Protein AF-A0A9J6QVX0-F1 (afdb_monomer_lite)

Sequence (289 aa):
MIINVKFDAITGERLLLSNNNEAGVNRCVVTFENVAGSSAEITFAGHSSGSLQVVGGAVSWEITNYIFGITGTVNLTLNHGPTYEMKIPISLDISDNVMLLDKGNLTFECAVENGRIGQILNFVMPDKDSREKWENLSGGGGGLKLSSLLLNIAHPVGSIIQTTKTQAQFNPNTMLGGTWRLLRGVFLYGAEADSAITNNVLDGGEKAHALGVTEMPAHEGHLYSNRGGGGDAVSKYIPPASMASYGSTPRGWLDLASEYYPAGYTRGSSLPHNNMPPYKVVNIWERVS

Foldseek 3Di:
DEWEWEAEQPPRDTFWTADDDDPPDQWYKYKYAQADDQWKWKDKQNDIPPTFGQDPRMGMDICRVVLAPDFAWMWIDIRPDDTQIEGEHDHDDNPFQWGWDPPVHTYIDGPDPDCDVVVVVCNVAIDPVSVVVLCVLCDDPDHPRPLNVVCCVVANAFRKDWFQDDCVRDDCCPVSNADKDWDPPDDDDDDDPPDDDDPDDDPDDDQWDQDDPVNDPDDDDAPPDDPDDDDDDPPDWDFPVNCVVPDDDDDQWDDPPGTIDGHGDDDDPSDIDGPDDDDDDIIMMGGRD

Organism: NCBI:txid2839743

InterPro domains:
  IPR053827 Baseplate structural protein Gp10, C-terminal domain [PF21939] (150-288)

pLDDT: mean 77.57, std 16.95, range [35.34, 96.56]

Secondary structure (DSSP, 8-state):
-EEEEEEETTT--EEEEEEE--TT--EEEEEEES--SSEE-EEETTEE--SEEPBTTBEEEE-GGGSSS--EEEEEEETT-S-EEEEE-SPPPTTS-EEEEESSSEEEEE--SS--HHHHHHHH--SHHHHHHHHHHHSSSS---HHHHHHHHHS-TT-EEEESS-TTT--HHHHT-S-EEEE-S----PPPTTPPP-SSPPS---SEE---GGGSPP-------------------B-HHHHHTT-SS--SEEE-SS-EEE-----S--PPEE-PPS----EEEEE--

Radius of gyration: 42.62 Å; chains: 1; bounding box: 90×42×115 Å

Structure (mmCIF, N/CA/C/O backbone):
data_AF-A0A9J6QVX0-F1
#
_entry.id   AF-A0A9J6QVX0-F1
#
loop_
_atom_site.group_PDB
_atom_site.id
_atom_site.type_symbol
_atom_site.label_atom_id
_atom_site.label_alt_id
_atom_site.label_comp_id
_atom_site.label_asym_id
_atom_site.label_entity_id
_atom_site.label_seq_id
_atom_site.pdbx_PDB_ins_code
_atom_site.Cartn_x
_atom_site.Cartn_y
_atom_site.Cartn_z
_atom_site.occupancy
_atom_site.B_iso_or_equiv
_atom_site.auth_seq_id
_atom_site.auth_comp_id
_atom_site.auth_asym_id
_atom_site.auth_atom_id
_atom_site.pdbx_PDB_model_num
ATOM 1 N N . MET A 1 1 ? -15.507 16.842 27.626 1.00 73.50 1 MET A N 1
ATOM 2 C CA . MET A 1 1 ? -15.968 15.440 27.623 1.00 73.50 1 MET A CA 1
ATOM 3 C C . MET A 1 1 ? -17.130 15.199 28.588 1.00 73.50 1 MET A C 1
ATOM 5 O O . MET A 1 1 ? -17.058 15.569 29.753 1.00 73.50 1 MET A O 1
ATOM 9 N N . ILE A 1 2 ? -18.200 14.566 28.103 1.00 82.06 2 ILE A N 1
ATOM 10 C CA . ILE A 1 2 ? -19.371 14.129 28.867 1.00 82.06 2 ILE A CA 1
ATOM 11 C C . ILE A 1 2 ? -19.255 12.628 29.137 1.00 82.06 2 ILE A C 1
ATOM 13 O O . ILE A 1 2 ? -19.311 11.821 28.214 1.00 82.06 2 ILE A O 1
ATOM 17 N N . ILE A 1 3 ? -19.126 12.249 30.398 1.00 87.88 3 ILE A N 1
ATOM 18 C CA . ILE A 1 3 ? -19.128 10.870 30.872 1.00 87.88 3 ILE A CA 1
ATOM 19 C C . ILE A 1 3 ? -20.513 10.579 31.447 1.00 87.88 3 ILE A C 1
ATOM 21 O O . ILE A 1 3 ? -20.964 11.283 32.347 1.00 87.88 3 ILE A O 1
ATOM 25 N N . ASN A 1 4 ? -21.172 9.530 30.964 1.00 89.19 4 ASN A N 1
ATOM 26 C CA . ASN A 1 4 ? -22.392 8.998 31.560 1.00 89.19 4 ASN A CA 1
ATOM 27 C C . ASN A 1 4 ? -22.161 7.539 31.934 1.00 89.19 4 ASN A C 1
ATOM 29 O O . ASN A 1 4 ? -21.853 6.713 31.070 1.00 89.19 4 ASN A O 1
ATOM 33 N N . VAL A 1 5 ? -22.346 7.213 33.207 1.00 90.56 5 VAL A N 1
ATOM 34 C CA . VAL A 1 5 ? -22.322 5.832 33.687 1.00 90.56 5 VAL A CA 1
ATOM 35 C C . VAL A 1 5 ? -23.656 5.502 34.338 1.00 90.56 5 VAL A C 1
ATOM 37 O O . VAL A 1 5 ? -24.160 6.272 35.156 1.00 90.56 5 VAL A O 1
ATOM 40 N N . LYS A 1 6 ? -24.244 4.369 33.946 1.00 91.50 6 LYS A N 1
ATOM 41 C CA . LYS A 1 6 ? -25.518 3.897 34.483 1.00 91.50 6 LYS A CA 1
ATOM 42 C C . LYS A 1 6 ? -25.376 2.537 35.139 1.00 91.50 6 LYS A C 1
ATOM 44 O O . LYS A 1 6 ? -24.742 1.645 34.571 1.00 91.50 6 LYS A O 1
ATOM 49 N N . PHE A 1 7 ? -26.039 2.376 36.272 1.00 89.75 7 PHE A N 1
ATOM 50 C CA . PHE A 1 7 ? -26.128 1.126 37.012 1.00 89.75 7 PHE A CA 1
ATOM 51 C C . PHE A 1 7 ? -27.584 0.750 37.239 1.00 89.75 7 PHE A C 1
ATOM 53 O O . PHE A 1 7 ? -28.442 1.616 37.406 1.00 89.75 7 PHE A O 1
ATOM 60 N N . ASP A 1 8 ? -27.851 -0.543 37.271 1.00 88.69 8 ASP A N 1
ATOM 61 C CA . ASP A 1 8 ? -29.109 -1.083 37.750 1.00 88.69 8 ASP A CA 1
ATOM 62 C C . ASP A 1 8 ? -29.070 -1.157 39.282 1.00 88.69 8 ASP A C 1
ATOM 64 O O . ASP A 1 8 ? -28.179 -1.777 39.863 1.00 88.69 8 ASP A O 1
ATOM 68 N N . ALA A 1 9 ? -30.019 -0.509 39.955 1.00 87.62 9 ALA A N 1
ATOM 69 C CA . ALA A 1 9 ? -30.046 -0.438 41.413 1.00 87.62 9 ALA A CA 1
ATOM 70 C C . ALA A 1 9 ? -30.378 -1.774 42.101 1.00 87.62 9 ALA A C 1
ATOM 72 O O . ALA A 1 9 ? -30.116 -1.912 43.296 1.00 87.62 9 ALA A O 1
ATOM 73 N N . ILE A 1 10 ? -30.965 -2.736 41.382 1.00 84.25 10 ILE A N 1
ATOM 74 C CA . ILE A 1 10 ? -31.407 -4.027 41.922 1.00 84.25 10 ILE A CA 1
ATOM 75 C C . ILE A 1 10 ? -30.292 -5.064 41.785 1.00 84.25 10 ILE A C 1
ATOM 77 O O . ILE A 1 10 ? -29.950 -5.748 42.747 1.00 84.25 10 ILE A O 1
ATOM 81 N N . THR A 1 11 ? -29.737 -5.194 40.582 1.00 82.56 11 THR A N 1
ATOM 82 C CA . THR A 1 11 ? -28.723 -6.205 40.244 1.00 82.56 11 THR A CA 1
ATOM 83 C C . THR A 1 11 ? -27.300 -5.722 40.505 1.00 82.56 11 THR A C 1
ATOM 85 O O . THR A 1 11 ? -26.396 -6.535 40.683 1.00 82.56 11 THR A O 1
ATOM 88 N N . GLY A 1 12 ? -27.088 -4.405 40.522 1.00 79.75 12 GLY A N 1
ATOM 89 C CA . GLY A 1 12 ? -25.764 -3.794 40.546 1.00 79.75 12 GLY A CA 1
ATOM 90 C C . GLY A 1 12 ? -24.983 -3.953 39.244 1.00 79.75 12 GLY A C 1
ATOM 91 O O . GLY A 1 12 ? -23.791 -3.651 39.184 1.00 79.75 12 GLY A O 1
ATOM 92 N N . GLU A 1 13 ? -25.625 -4.410 38.172 1.00 82.69 13 GLU A N 1
ATOM 93 C CA . GLU A 1 13 ? -24.974 -4.469 36.875 1.00 82.69 13 GLU A CA 1
ATOM 94 C C . GLU A 1 13 ? -24.845 -3.072 36.266 1.00 82.69 13 GLU A C 1
ATOM 96 O O . GLU A 1 13 ? -25.723 -2.212 36.370 1.00 82.69 13 GLU A O 1
ATOM 101 N N . ARG A 1 14 ? -23.721 -2.832 35.591 1.00 86.44 14 ARG A N 1
ATOM 102 C CA . ARG A 1 14 ? -23.532 -1.607 34.818 1.00 86.44 14 ARG A CA 1
ATOM 103 C C . ARG A 1 14 ? -24.304 -1.711 33.503 1.00 86.44 14 ARG A C 1
ATOM 105 O O . ARG A 1 14 ? -23.897 -2.453 32.611 1.00 86.44 14 ARG A O 1
ATOM 112 N N . LEU A 1 15 ? -25.331 -0.882 33.359 1.00 80.00 15 LEU A N 1
ATOM 113 C CA . LEU A 1 15 ? -26.190 -0.803 32.176 1.00 80.00 15 LEU A CA 1
ATOM 114 C C . LEU A 1 15 ? -25.544 -0.031 31.020 1.00 80.00 15 LEU A C 1
ATOM 116 O O . LEU A 1 15 ? -25.732 -0.378 29.858 1.00 80.00 15 LEU A O 1
ATOM 120 N N . LEU A 1 16 ? -24.787 1.027 31.325 1.00 80.69 16 LEU A N 1
ATOM 121 C CA . LEU A 1 16 ? -24.201 1.905 30.310 1.00 80.69 16 LEU A CA 1
ATOM 122 C C . LEU A 1 16 ? -22.879 2.497 30.788 1.00 80.69 16 LEU A C 1
ATOM 124 O O . LEU A 1 16 ? -22.753 2.929 31.934 1.00 80.69 16 LEU A O 1
ATOM 128 N N . LEU A 1 17 ? -21.925 2.602 29.868 1.00 84.75 17 LEU A N 1
ATOM 129 C CA . LEU A 1 17 ? -20.783 3.499 29.991 1.00 84.75 17 LEU A CA 1
ATOM 130 C C . LEU A 1 17 ? -20.592 4.232 28.669 1.00 84.75 17 LEU A C 1
ATOM 132 O O . LEU A 1 17 ? -20.228 3.625 27.665 1.00 84.75 17 LEU A O 1
ATOM 136 N N . SER A 1 18 ? -20.814 5.540 28.684 1.00 80.62 18 SER A N 1
ATOM 137 C CA . SER A 1 18 ? -20.621 6.417 27.536 1.00 80.62 18 SER A CA 1
ATOM 138 C C . SER A 1 18 ? -19.624 7.506 27.899 1.00 80.62 18 SER A C 1
ATOM 140 O O . SER A 1 18 ? -19.752 8.167 28.927 1.00 80.62 18 SER A O 1
ATOM 142 N N . ASN A 1 19 ? -18.630 7.688 27.036 1.00 80.75 19 ASN A N 1
ATOM 143 C CA . ASN A 1 19 ? -17.765 8.855 27.031 1.00 80.75 19 ASN A CA 1
ATOM 144 C C . ASN A 1 19 ? -18.052 9.576 25.717 1.00 80.75 19 ASN A C 1
ATOM 146 O O . ASN A 1 19 ? -17.857 8.977 24.669 1.00 80.75 19 ASN A O 1
ATOM 150 N N . ASN A 1 20 ? -18.522 10.818 25.769 1.00 75.00 20 ASN A N 1
ATOM 151 C CA . ASN A 1 20 ? -18.827 11.650 24.611 1.00 75.00 20 ASN A CA 1
ATOM 152 C C . ASN A 1 20 ? -17.927 12.886 24.614 1.00 75.00 20 ASN A C 1
ATOM 154 O O . ASN A 1 20 ? -17.737 13.552 25.628 1.00 75.00 20 ASN A O 1
ATOM 158 N N . ASN A 1 21 ? -17.364 13.220 23.465 1.00 68.38 21 ASN A N 1
ATOM 159 C CA . ASN A 1 21 ? -16.467 14.347 23.304 1.00 68.38 21 ASN A CA 1
ATOM 160 C C . ASN A 1 21 ? -17.265 15.518 22.743 1.00 68.38 21 ASN A C 1
ATOM 162 O O . ASN A 1 21 ? -17.509 15.595 21.543 1.00 68.38 21 ASN A O 1
ATOM 166 N N . GLU A 1 22 ? -17.689 16.401 23.637 1.00 66.94 22 GLU A N 1
ATOM 167 C CA . GLU A 1 22 ? -18.313 17.669 23.291 1.00 66.94 22 GLU A CA 1
ATOM 168 C C . GLU A 1 22 ? -17.352 18.803 23.653 1.00 66.94 22 GLU A C 1
ATOM 170 O O . GLU A 1 22 ? -16.780 18.827 24.751 1.00 66.94 22 GLU A O 1
ATOM 175 N N . ALA A 1 23 ? -17.137 19.713 22.702 1.00 57.06 23 ALA A N 1
ATOM 176 C CA . ALA A 1 23 ? -16.196 20.811 22.854 1.00 57.06 23 ALA A CA 1
ATOM 177 C C . ALA A 1 23 ? -16.636 21.740 23.997 1.00 57.06 23 ALA A C 1
ATOM 179 O O . ALA A 1 23 ? -17.754 22.244 24.003 1.00 57.06 23 ALA A O 1
ATOM 180 N N . GLY A 1 24 ? -15.743 21.974 24.963 1.00 62.50 24 GLY A N 1
ATOM 181 C CA . GLY A 1 24 ? -15.971 22.918 26.062 1.00 62.50 24 GLY A CA 1
ATOM 182 C C . GLY A 1 24 ? -16.872 22.425 27.201 1.00 62.50 24 GLY A C 1
ATOM 183 O O . GLY A 1 24 ? -17.102 23.184 28.137 1.00 62.50 24 GLY A O 1
ATOM 184 N N . VAL A 1 25 ? -17.356 21.177 27.171 1.00 71.06 25 VAL A N 1
ATOM 185 C CA . VAL A 1 25 ? -18.230 20.629 28.225 1.00 71.06 25 VAL A CA 1
ATOM 186 C C . VAL A 1 25 ? -17.537 19.481 28.944 1.00 71.06 25 VAL A C 1
ATOM 188 O O . VAL A 1 25 ? -17.450 18.392 28.387 1.00 71.06 25 VAL A O 1
ATOM 191 N N . ASN A 1 26 ? -17.084 19.685 30.183 1.00 76.12 26 ASN A N 1
ATOM 192 C CA . ASN A 1 26 ? -16.642 18.606 31.072 1.00 76.12 26 ASN A CA 1
ATOM 193 C C . ASN A 1 26 ? -17.761 18.281 32.057 1.00 76.12 26 ASN A C 1
ATOM 195 O O . ASN A 1 26 ? -18.123 19.121 32.873 1.00 76.12 26 ASN A O 1
ATOM 199 N N . ARG A 1 27 ? -18.335 17.082 31.943 1.00 86.94 27 ARG A N 1
ATOM 200 C CA . ARG A 1 27 ? -19.438 16.636 32.795 1.00 86.94 27 ARG A CA 1
ATOM 201 C C . ARG A 1 27 ? -19.322 15.143 33.058 1.00 86.94 27 ARG A C 1
ATOM 203 O O . ARG A 1 27 ? -19.186 14.382 32.112 1.00 86.94 27 ARG A O 1
ATOM 210 N N . CYS A 1 28 ? -19.427 14.708 34.305 1.00 90.94 28 CYS A N 1
ATOM 211 C CA . CYS A 1 28 ? -19.532 13.297 34.660 1.00 90.94 28 CYS A CA 1
ATOM 212 C C . CYS A 1 28 ? -20.829 13.067 35.430 1.00 90.94 28 CYS A C 1
ATOM 214 O O . CYS A 1 28 ? -21.013 13.636 36.502 1.00 90.94 28 CYS A O 1
ATOM 216 N N . VAL A 1 29 ? -21.731 12.256 34.881 1.00 93.88 29 VAL A N 1
ATOM 217 C CA . VAL A 1 29 ? -23.015 11.919 35.498 1.00 93.88 29 VAL A CA 1
ATOM 218 C C . VAL A 1 29 ? -23.055 10.433 35.813 1.00 93.88 29 VAL A C 1
ATOM 220 O O . VAL A 1 29 ? -22.800 9.588 34.951 1.00 93.88 29 VAL A O 1
ATOM 223 N N . VAL A 1 30 ? -23.416 10.133 37.0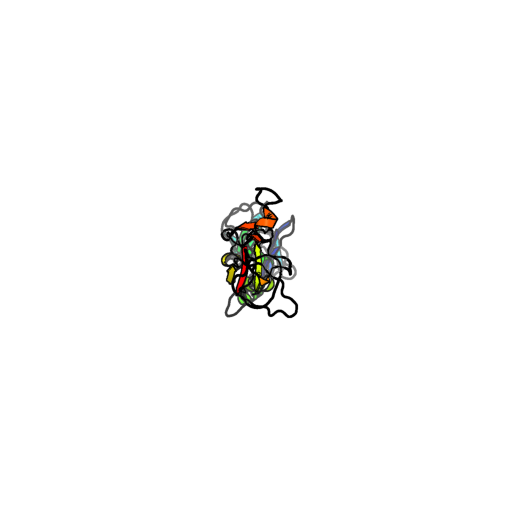54 1.00 94.12 30 VAL A N 1
ATOM 224 C CA . VAL A 1 30 ? -23.768 8.789 37.500 1.00 94.12 30 VAL A CA 1
ATOM 225 C C . VAL A 1 30 ? -25.282 8.701 37.582 1.00 94.12 30 VAL A C 1
ATOM 227 O O . VAL A 1 30 ? -25.913 9.560 38.195 1.00 94.12 30 VAL A O 1
ATOM 230 N N . THR A 1 31 ? -25.855 7.646 37.016 1.00 94.31 31 THR A N 1
ATOM 231 C CA . THR A 1 31 ? -27.287 7.357 37.101 1.00 94.31 31 THR A CA 1
ATOM 232 C C . THR A 1 31 ? -27.509 5.957 37.650 1.00 94.31 31 THR A C 1
ATOM 234 O O . THR A 1 31 ? -26.859 5.003 37.228 1.00 94.31 31 THR A O 1
ATOM 237 N N . PHE A 1 32 ? -28.475 5.822 38.548 1.00 93.25 32 PHE A N 1
ATOM 238 C CA . PHE A 1 32 ? -29.038 4.535 38.928 1.00 93.25 32 PHE A CA 1
ATOM 239 C C . PHE A 1 32 ? -30.440 4.417 38.337 1.00 93.25 32 PHE A C 1
ATOM 241 O O . PHE A 1 32 ? -31.244 5.332 38.503 1.00 93.25 32 PHE A O 1
ATOM 248 N N . GLU A 1 33 ? -30.718 3.321 37.637 1.00 92.75 33 GLU A N 1
ATOM 249 C CA . GLU A 1 33 ? -32.048 2.954 37.137 1.00 92.75 33 GLU A CA 1
ATOM 250 C C . GLU A 1 33 ? -32.661 1.859 38.022 1.00 92.75 33 GLU A C 1
ATOM 252 O O . GLU A 1 33 ? -31.965 1.236 38.823 1.00 92.75 33 GLU A O 1
ATOM 257 N N . ASN A 1 34 ? -33.969 1.628 37.894 1.00 90.50 34 ASN A N 1
ATOM 258 C CA . ASN A 1 34 ? -34.729 0.673 38.711 1.00 90.50 34 ASN A CA 1
ATOM 259 C C . ASN A 1 34 ? -34.663 0.957 40.227 1.00 90.50 34 ASN A C 1
ATOM 261 O O . ASN A 1 34 ? -34.696 0.047 41.055 1.00 90.50 34 ASN A O 1
ATOM 265 N N . VAL A 1 35 ? -34.590 2.237 40.603 1.00 90.56 35 VAL A N 1
ATOM 266 C CA . VAL A 1 35 ? -34.545 2.684 42.000 1.00 90.56 35 VAL A CA 1
ATOM 267 C C . VAL A 1 35 ? -35.938 2.633 42.622 1.00 90.56 35 VAL A C 1
ATOM 269 O O . VAL A 1 35 ? -36.888 3.225 42.108 1.00 90.56 35 VAL A O 1
ATOM 272 N N . ALA A 1 36 ? -36.054 1.955 43.764 1.00 86.31 36 ALA A N 1
ATOM 273 C CA . ALA A 1 36 ? -37.281 1.928 44.548 1.00 86.31 36 ALA A CA 1
ATOM 274 C C . ALA A 1 36 ? -37.442 3.211 45.386 1.00 86.31 36 ALA A C 1
ATOM 276 O O . ALA A 1 36 ? -36.497 3.667 46.028 1.00 86.31 36 ALA A O 1
ATOM 277 N N . GLY A 1 37 ? -38.664 3.747 45.435 1.00 87.81 37 GLY A N 1
ATOM 278 C CA . GLY A 1 37 ? -39.020 4.914 46.251 1.00 87.81 37 GLY A CA 1
ATOM 279 C C . GLY A 1 37 ? -39.098 6.230 45.472 1.00 87.81 37 GLY A C 1
ATOM 280 O O . GLY A 1 37 ? -38.875 6.278 44.266 1.00 87.81 37 GLY A O 1
ATOM 281 N N . SER A 1 38 ? -39.467 7.307 46.172 1.00 91.19 38 SER A N 1
ATOM 282 C CA . SER A 1 38 ? -39.617 8.657 45.600 1.00 91.19 38 SER A CA 1
ATOM 283 C C . SER A 1 38 ? -38.342 9.500 45.678 1.00 91.19 38 SER A C 1
ATOM 285 O O . SER A 1 38 ? -38.233 10.523 45.005 1.00 91.19 38 SER A O 1
ATOM 287 N N . SER A 1 39 ? -37.377 9.094 46.503 1.00 92.69 39 SER A N 1
ATOM 288 C CA . SER A 1 39 ? -36.100 9.782 46.670 1.00 92.69 39 SER A CA 1
ATOM 289 C C . SER A 1 39 ? -34.975 8.804 46.975 1.00 92.69 39 SER A C 1
ATOM 291 O O . SER A 1 39 ? -35.213 7.776 47.608 1.00 92.69 39 SER A O 1
ATOM 293 N N . ALA A 1 40 ? -33.758 9.153 46.575 1.00 93.81 40 ALA A N 1
ATOM 294 C CA . ALA A 1 40 ? -32.556 8.386 46.859 1.00 93.81 40 ALA A CA 1
ATOM 295 C C . ALA A 1 40 ? -31.341 9.302 47.037 1.00 93.81 40 ALA A C 1
ATOM 297 O O . ALA A 1 40 ? -31.333 10.444 46.582 1.00 93.81 40 ALA A O 1
ATOM 298 N N . GLU A 1 41 ? -30.311 8.786 47.690 1.00 94.88 41 GLU A N 1
ATOM 299 C CA . GLU A 1 41 ? -29.045 9.470 47.925 1.00 94.88 41 GLU A CA 1
ATOM 300 C C . GLU A 1 41 ? -27.916 8.709 47.232 1.00 94.88 41 GLU A C 1
ATOM 302 O O . GLU A 1 41 ? -27.783 7.493 47.385 1.00 94.88 41 GLU A O 1
ATOM 307 N N . ILE A 1 42 ? -27.092 9.425 46.471 1.00 95.00 42 ILE A N 1
ATOM 308 C CA . ILE A 1 42 ? -25.873 8.892 45.872 1.00 95.00 42 ILE A CA 1
ATOM 309 C C . ILE A 1 42 ? -24.690 9.426 46.676 1.00 95.00 42 ILE A C 1
ATOM 311 O O . ILE A 1 42 ? -24.565 10.630 46.890 1.00 95.00 42 ILE A O 1
ATOM 315 N N . THR A 1 43 ? -23.800 8.535 47.105 1.00 94.56 43 THR A N 1
ATOM 316 C CA . THR A 1 43 ? -22.521 8.921 47.716 1.00 94.56 43 THR A CA 1
ATOM 317 C C . THR A 1 43 ? -21.373 8.547 46.793 1.00 94.56 43 THR A C 1
ATOM 319 O O . THR A 1 43 ? -21.305 7.405 46.346 1.00 94.56 43 THR A O 1
ATOM 322 N N . PHE A 1 44 ? -20.455 9.47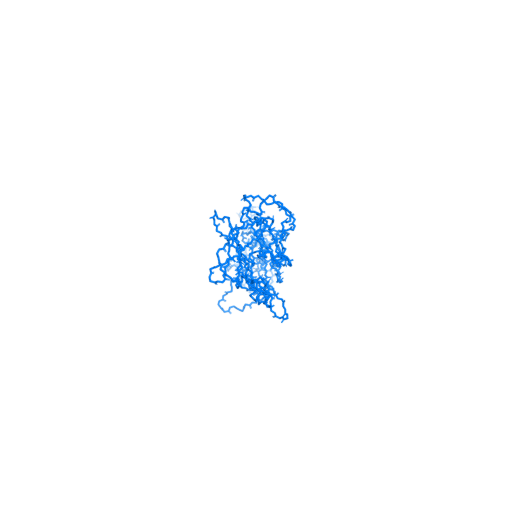8 46.537 1.00 94.19 44 PHE A N 1
ATOM 323 C CA . PHE A 1 44 ? -19.264 9.285 45.710 1.00 94.19 44 PHE A CA 1
ATOM 324 C C . PHE A 1 44 ? -18.037 9.875 46.404 1.00 94.19 44 PHE A C 1
ATOM 326 O O . PHE A 1 44 ? -18.059 11.033 46.813 1.00 94.19 44 PHE A O 1
ATOM 333 N N . ALA A 1 45 ? -16.968 9.086 46.545 1.00 91.25 45 ALA A N 1
ATOM 334 C CA . ALA A 1 45 ? -15.705 9.521 47.156 1.00 91.25 45 ALA A CA 1
ATOM 335 C C . ALA A 1 45 ? -15.875 10.189 48.545 1.00 91.25 45 ALA A C 1
ATOM 337 O O . ALA A 1 45 ? -15.138 11.099 48.907 1.00 91.25 45 ALA A O 1
ATOM 338 N N . GLY A 1 46 ? -16.868 9.745 49.327 1.00 88.50 46 GLY A N 1
ATOM 339 C CA . GLY A 1 46 ? -17.196 10.310 50.645 1.00 88.50 46 GLY A CA 1
ATOM 340 C C . GLY A 1 46 ? -18.102 11.549 50.621 1.00 88.50 46 GLY A C 1
ATOM 341 O O . GLY A 1 46 ? -18.507 12.017 51.682 1.00 88.50 46 GLY A O 1
ATOM 342 N N . HIS A 1 47 ? -18.466 12.057 49.442 1.00 93.69 47 HIS A N 1
ATOM 343 C CA . HIS A 1 47 ? -19.423 13.148 49.268 1.00 93.69 47 HIS A CA 1
ATOM 344 C C . HIS A 1 47 ? -20.830 12.613 49.022 1.00 93.69 47 HIS A C 1
ATOM 346 O O . HIS A 1 47 ? -21.001 11.661 48.267 1.00 93.69 47 HIS A O 1
ATOM 352 N N . SER A 1 48 ? -21.832 13.259 49.614 1.00 93.81 48 SER A N 1
ATOM 353 C CA . SER A 1 48 ? -23.248 12.926 49.445 1.00 93.81 48 SER A CA 1
ATOM 354 C C . SER A 1 48 ? -23.939 13.911 48.500 1.00 93.81 48 SER A C 1
ATOM 356 O O . SER A 1 48 ? -23.719 15.121 48.585 1.00 93.81 48 SER A O 1
ATOM 358 N N . SER A 1 49 ? -24.817 13.395 47.639 1.00 93.75 49 SER A N 1
ATOM 359 C CA . SER A 1 49 ? -25.727 14.197 46.818 1.00 93.75 49 SER A CA 1
ATOM 360 C C . SER A 1 49 ? -26.852 14.865 47.616 1.00 93.75 49 SER A C 1
ATOM 362 O O . SER A 1 49 ? -27.588 15.686 47.068 1.00 93.75 49 SER A O 1
ATOM 364 N N . GLY A 1 50 ? -27.048 14.464 48.875 1.00 92.69 50 GLY A N 1
ATOM 365 C CA . GLY A 1 50 ? -28.298 14.663 49.598 1.00 92.69 50 GLY A CA 1
ATOM 366 C C . GLY A 1 50 ? -29.460 13.884 48.968 1.00 92.69 50 GLY A C 1
ATOM 367 O O . GLY A 1 50 ? -29.267 13.028 48.100 1.00 92.69 50 GLY A O 1
ATOM 368 N N . SER A 1 51 ? -30.682 14.199 49.401 1.00 93.19 51 SER A N 1
ATOM 369 C CA . SER A 1 51 ? -31.902 13.562 48.893 1.00 93.19 51 SER A CA 1
ATOM 370 C C . SER A 1 51 ? -32.244 14.064 47.487 1.00 93.19 51 SER A C 1
ATOM 372 O O . SER A 1 51 ? -32.683 15.201 47.304 1.00 93.19 51 SER A O 1
ATOM 374 N N . LEU A 1 52 ? -32.049 13.202 46.491 1.00 94.69 52 LEU A N 1
ATOM 375 C CA . LEU A 1 52 ? -32.424 13.431 45.100 1.00 94.69 52 LEU A CA 1
ATOM 376 C C . LEU A 1 52 ? -33.782 12.791 44.811 1.00 94.69 52 LEU A C 1
ATOM 378 O O . LEU A 1 52 ? -34.099 11.722 45.325 1.00 94.69 52 LEU A O 1
ATOM 382 N N . GLN A 1 53 ? -34.589 13.427 43.964 1.00 94.38 53 GLN A N 1
ATOM 383 C CA . GLN A 1 53 ? -35.873 12.867 43.534 1.00 94.38 53 GLN A CA 1
ATOM 384 C C . GLN A 1 53 ? -35.668 11.746 42.510 1.00 94.38 53 GLN A C 1
ATOM 386 O O . GLN A 1 53 ? -34.879 11.891 41.575 1.00 94.38 53 GLN A O 1
ATOM 391 N N . VAL A 1 54 ? -36.415 10.652 42.665 1.00 94.06 54 VAL A N 1
ATOM 392 C CA . VAL A 1 54 ? -36.439 9.549 41.697 1.00 94.06 54 VAL A CA 1
ATOM 393 C C . VAL A 1 54 ? -37.479 9.868 40.625 1.00 94.06 54 VAL A C 1
ATOM 395 O O . VAL A 1 54 ? -38.668 9.998 40.916 1.00 94.06 54 VAL A O 1
ATOM 398 N N . VAL A 1 55 ? -37.041 9.989 39.372 1.00 92.56 55 VAL A N 1
ATOM 399 C CA . VAL A 1 55 ? -37.893 10.331 38.224 1.00 92.56 55 VAL A CA 1
ATOM 400 C C . VAL A 1 55 ? -37.891 9.166 37.245 1.00 92.56 55 VAL A C 1
ATOM 402 O O . VAL A 1 55 ? -36.843 8.772 36.742 1.00 92.56 55 VAL A O 1
ATOM 405 N N . GLY A 1 56 ? -39.067 8.590 36.980 1.00 89.38 56 GLY A N 1
ATOM 406 C CA . GLY A 1 56 ? -39.193 7.457 36.054 1.00 89.38 56 GLY A CA 1
ATOM 407 C C . GLY A 1 56 ? -38.409 6.212 36.488 1.00 89.38 56 GLY A C 1
ATOM 408 O O . GLY A 1 56 ? -37.947 5.463 35.637 1.00 89.38 56 GLY A O 1
ATOM 409 N N . GLY A 1 57 ? -38.219 6.017 37.799 1.00 90.81 57 GLY A N 1
ATOM 410 C CA . GLY A 1 57 ? -37.413 4.920 38.348 1.00 90.81 57 GLY A CA 1
ATOM 411 C C . GLY A 1 57 ? -35.900 5.143 38.267 1.00 90.81 57 GLY A C 1
ATOM 412 O O . GLY A 1 57 ? -35.147 4.219 38.564 1.00 90.81 57 GLY A O 1
ATOM 413 N N . ALA A 1 58 ? -35.444 6.340 37.885 1.00 93.12 58 ALA A N 1
ATOM 414 C CA . ALA A 1 58 ? -34.030 6.681 37.813 1.00 93.12 58 ALA A CA 1
ATOM 415 C C . ALA A 1 58 ? -33.668 7.884 38.694 1.00 93.12 58 ALA A C 1
ATOM 417 O O . ALA A 1 58 ? -34.473 8.791 38.913 1.00 93.12 58 ALA A O 1
ATOM 418 N N . VAL A 1 59 ? -32.427 7.909 39.172 1.00 95.50 59 VAL A N 1
ATOM 419 C CA . VAL A 1 59 ? -31.833 9.032 39.907 1.00 95.50 59 VAL A CA 1
ATOM 420 C C . VAL A 1 59 ? -30.434 9.295 39.365 1.00 95.50 59 VAL A C 1
ATOM 422 O O . VAL A 1 59 ? -29.679 8.357 39.121 1.00 95.50 59 VAL A O 1
ATOM 425 N N . SER A 1 60 ? -30.095 10.565 39.148 1.00 95.19 60 SER A N 1
ATOM 426 C CA . SER A 1 60 ? -28.824 10.969 38.543 1.00 95.19 60 SER A CA 1
ATOM 427 C C . SER A 1 60 ? -28.136 12.039 39.372 1.00 95.19 60 SER A C 1
ATOM 429 O O . SER A 1 60 ? -28.795 12.953 39.865 1.00 95.19 60 SER A O 1
ATOM 431 N N . TRP A 1 61 ? -26.811 11.970 39.454 1.00 96.31 61 TRP A N 1
ATOM 432 C CA . TRP A 1 61 ? -25.991 12.989 40.096 1.00 96.31 61 TRP A CA 1
ATOM 433 C C . TRP A 1 61 ? -24.772 13.335 39.246 1.00 96.31 61 TRP A C 1
ATOM 435 O O . TRP A 1 61 ? -24.083 12.453 38.728 1.00 96.31 61 TRP A O 1
ATOM 445 N N . GLU A 1 62 ? -24.520 14.634 39.090 1.00 94.81 62 GLU A N 1
ATOM 446 C CA . GLU A 1 62 ? -23.319 15.135 38.434 1.00 94.81 62 GLU A CA 1
ATOM 447 C C . GLU A 1 62 ? -22.155 15.143 39.430 1.00 94.81 62 GLU A C 1
ATOM 449 O O . GLU A 1 62 ? -22.137 15.930 40.376 1.00 94.81 62 GLU A O 1
ATOM 454 N N . ILE A 1 63 ? -21.172 14.275 39.190 1.00 93.00 63 ILE A N 1
ATOM 455 C CA . ILE A 1 63 ? -20.010 14.085 40.059 1.00 93.00 63 ILE A CA 1
ATOM 456 C C . ILE A 1 63 ? -18.740 14.787 39.555 1.00 93.00 63 ILE A C 1
ATOM 458 O O . ILE A 1 63 ? -17.662 14.580 40.106 1.00 93.00 63 ILE A O 1
ATOM 462 N N . THR A 1 64 ? -18.847 15.615 38.510 1.00 90.56 64 THR A N 1
ATOM 463 C CA . THR A 1 64 ? -17.714 16.230 37.795 1.00 90.56 64 THR A CA 1
ATOM 464 C C . THR A 1 64 ? -16.677 16.863 38.720 1.00 90.56 64 THR A C 1
ATOM 466 O O . THR A 1 64 ? -15.488 16.663 38.535 1.00 90.56 64 THR A O 1
ATOM 469 N N . ASN A 1 65 ? -17.095 17.607 39.742 1.00 89.44 65 ASN A N 1
ATOM 470 C CA . ASN A 1 65 ? -16.150 18.323 40.605 1.00 89.44 65 ASN A CA 1
ATOM 471 C C . ASN A 1 65 ? -15.517 17.444 41.692 1.00 89.44 65 ASN A C 1
ATOM 473 O O . ASN A 1 65 ? -14.610 17.899 42.381 1.00 89.44 65 ASN A O 1
ATOM 477 N N . TYR A 1 66 ? -15.976 16.202 41.849 1.00 91.38 66 TYR A N 1
ATOM 478 C CA . TYR A 1 66 ? -15.513 15.288 42.894 1.00 91.38 66 TYR A CA 1
ATOM 479 C C . TYR A 1 66 ? -14.506 14.254 42.382 1.00 91.38 66 TYR A C 1
ATOM 481 O O . TYR A 1 66 ? -14.030 13.446 43.169 1.00 91.38 66 TYR A O 1
ATOM 489 N N . ILE A 1 67 ? -14.186 14.248 41.082 1.00 89.81 67 ILE A N 1
ATOM 490 C CA . ILE A 1 67 ? -13.186 13.336 40.493 1.00 89.81 67 ILE A CA 1
ATOM 491 C C . ILE A 1 67 ? -11.781 13.953 40.408 1.00 89.81 67 ILE A C 1
ATOM 493 O O . ILE A 1 67 ? -10.820 13.241 40.127 1.00 89.81 67 ILE A O 1
ATOM 497 N N . PHE A 1 68 ? -11.655 15.263 40.635 1.00 89.69 68 PHE A N 1
ATOM 498 C CA . PHE A 1 68 ? -10.397 16.005 40.517 1.00 89.69 68 PHE A CA 1
ATOM 499 C C . PHE A 1 68 ? -9.700 16.164 41.872 1.00 89.69 68 PHE A C 1
ATOM 501 O O . PHE A 1 68 ? -10.354 16.255 42.910 1.00 89.69 68 PHE A O 1
ATOM 508 N N . GLY A 1 69 ? -8.365 16.213 41.865 1.00 86.31 69 GLY A N 1
ATOM 509 C CA . GLY A 1 69 ? -7.556 16.413 43.077 1.00 86.31 69 GLY A CA 1
ATOM 510 C C . GLY A 1 69 ? -7.554 15.243 44.072 1.00 86.31 69 GLY A C 1
ATOM 511 O O . GLY A 1 69 ? -7.064 15.391 45.191 1.00 86.31 69 GLY A O 1
ATOM 512 N N . ILE A 1 70 ? -8.085 14.082 43.679 1.00 88.56 70 ILE A N 1
ATOM 513 C CA . ILE A 1 70 ? -8.093 12.850 44.476 1.00 88.56 70 ILE A CA 1
ATOM 514 C C . ILE A 1 70 ? -7.400 11.710 43.722 1.00 88.56 70 ILE A C 1
ATOM 516 O O . ILE A 1 70 ? -7.299 11.735 42.498 1.00 88.56 70 ILE A O 1
ATOM 520 N N . THR A 1 71 ? -6.904 10.707 44.451 1.00 91.62 71 THR A N 1
ATOM 521 C CA . THR A 1 71 ? -6.255 9.511 43.882 1.00 91.62 71 THR A CA 1
ATOM 522 C C . THR A 1 71 ? -6.603 8.261 44.684 1.00 91.62 71 THR A C 1
ATOM 524 O O . THR A 1 71 ? -6.951 8.343 45.860 1.00 91.62 71 THR A O 1
ATOM 527 N N . GLY A 1 72 ? -6.490 7.095 44.051 1.00 90.56 72 GLY A N 1
ATOM 528 C CA . GLY A 1 72 ? -6.749 5.792 44.659 1.00 90.56 72 GLY A CA 1
ATOM 529 C C . GLY A 1 72 ? -8.107 5.201 44.283 1.00 90.56 72 GLY A C 1
ATOM 530 O O . GLY A 1 72 ? -8.689 5.535 43.251 1.00 90.56 72 GLY A O 1
ATOM 531 N N . THR A 1 73 ? -8.583 4.264 45.101 1.00 92.19 73 THR A N 1
ATOM 532 C CA . THR A 1 73 ? -9.907 3.650 44.941 1.00 92.19 73 THR A CA 1
ATOM 533 C C . THR A 1 73 ? -10.952 4.512 45.641 1.00 92.19 73 THR A C 1
ATOM 535 O O . THR A 1 73 ? -10.804 4.835 46.819 1.00 92.19 73 THR A O 1
ATOM 538 N N . VAL A 1 74 ? -12.012 4.866 44.921 1.00 93.00 74 VAL A N 1
ATOM 539 C CA . VAL A 1 74 ? -13.157 5.626 45.417 1.00 93.00 74 VAL A CA 1
ATOM 540 C C . VAL A 1 74 ? -14.416 4.779 45.350 1.00 93.00 74 VAL A C 1
ATOM 542 O O . VAL A 1 74 ? -14.596 3.960 44.450 1.00 93.00 74 VAL A O 1
ATOM 545 N N . ASN A 1 75 ? -15.303 5.013 46.306 1.00 91.88 75 ASN A N 1
ATOM 546 C CA . ASN A 1 75 ? -16.533 4.256 46.455 1.00 91.88 75 ASN A CA 1
ATOM 547 C C . ASN A 1 75 ? -17.714 5.077 45.951 1.00 91.88 75 ASN A C 1
ATOM 549 O O . ASN A 1 75 ? -17.879 6.235 46.345 1.00 91.88 75 ASN A O 1
ATOM 553 N N . LEU A 1 76 ? -18.537 4.454 45.115 1.00 92.75 76 LEU A N 1
ATOM 554 C CA . LEU A 1 76 ? -19.864 4.924 44.746 1.00 92.75 76 LEU A CA 1
ATOM 555 C C . LEU A 1 76 ? -20.906 4.037 45.437 1.00 92.75 76 LEU A C 1
ATOM 557 O O . LEU A 1 76 ? -20.788 2.816 45.397 1.00 92.75 76 LEU A O 1
ATOM 561 N N . THR A 1 77 ? -21.933 4.624 46.047 1.00 91.94 77 THR A N 1
ATOM 562 C CA . THR A 1 77 ? -23.054 3.879 46.650 1.00 91.94 77 THR A CA 1
ATOM 563 C C . THR A 1 77 ? -24.381 4.587 46.385 1.00 91.94 77 THR A C 1
ATOM 565 O O . THR A 1 77 ? -24.424 5.812 46.253 1.00 91.94 77 THR A O 1
ATOM 568 N N . LEU A 1 78 ? -25.462 3.808 46.333 1.00 92.31 78 LEU A N 1
ATOM 569 C CA . LEU A 1 78 ? -26.845 4.287 46.330 1.00 92.31 78 LEU A CA 1
ATOM 570 C C . LEU A 1 78 ? -27.488 3.918 47.671 1.00 92.31 78 LEU A C 1
ATOM 572 O O . LEU A 1 78 ? -27.472 2.745 48.033 1.00 92.31 78 LEU A O 1
ATOM 576 N N . ASN A 1 79 ? -28.055 4.885 48.397 1.00 89.94 79 ASN A N 1
ATOM 577 C CA . ASN A 1 79 ? -28.720 4.695 49.696 1.00 89.94 79 ASN A CA 1
ATOM 578 C C . ASN A 1 79 ? -27.880 3.894 50.714 1.00 89.94 79 ASN A C 1
ATOM 580 O O . ASN A 1 79 ? -28.418 3.066 51.448 1.00 89.94 79 ASN A O 1
ATOM 584 N N . HIS A 1 80 ? -26.556 4.092 50.728 1.00 80.88 80 HIS A N 1
ATOM 585 C CA . HIS A 1 80 ? -25.606 3.301 51.531 1.00 80.88 80 HIS A CA 1
ATOM 586 C C . HIS A 1 80 ? -25.654 1.778 51.271 1.00 80.88 80 HIS A C 1
ATOM 588 O O . HIS A 1 80 ? -25.304 0.981 52.141 1.00 80.88 80 HIS A O 1
ATOM 594 N N . GLY A 1 81 ? -26.107 1.374 50.082 1.00 78.31 81 GLY A N 1
ATOM 595 C CA . GLY A 1 81 ? -26.158 -0.009 49.616 1.00 78.31 81 GLY A CA 1
ATOM 596 C C . GLY A 1 81 ? -24.805 -0.532 49.107 1.00 78.31 81 GLY A C 1
ATOM 597 O O . GLY A 1 81 ? -23.757 -0.069 49.561 1.00 78.31 81 GLY A O 1
ATOM 598 N N . PRO A 1 82 ? -24.792 -1.509 48.178 1.00 79.69 82 PRO A N 1
ATOM 599 C CA . PRO A 1 82 ? -23.553 -2.100 47.682 1.00 79.69 82 PRO A CA 1
ATOM 600 C C . PRO A 1 82 ? -22.628 -1.050 47.056 1.00 79.69 82 PRO A C 1
ATOM 602 O O . PRO A 1 82 ? -23.068 -0.114 46.383 1.00 79.69 82 PRO A O 1
ATOM 605 N N . THR A 1 83 ? -21.333 -1.232 47.304 1.00 84.31 83 THR A N 1
ATOM 606 C CA . THR A 1 83 ? -20.281 -0.321 46.862 1.00 84.31 83 THR A CA 1
ATOM 607 C C . THR A 1 83 ? -19.788 -0.685 45.474 1.00 84.31 83 THR A C 1
ATOM 609 O O . THR A 1 83 ? -19.361 -1.812 45.234 1.00 84.31 83 THR A O 1
ATOM 612 N N . TYR A 1 84 ? -19.769 0.304 44.589 1.00 86.19 84 TYR A N 1
ATOM 613 C CA . TYR A 1 84 ? -19.114 0.230 43.292 1.00 86.19 84 TYR A CA 1
ATOM 614 C C . TYR A 1 84 ? -17.753 0.903 43.407 1.00 86.19 84 TYR A C 1
ATOM 616 O O . TYR A 1 84 ? -17.660 2.115 43.622 1.00 86.19 84 TYR A O 1
ATOM 624 N N . GLU A 1 85 ? -16.696 0.109 43.283 1.00 88.75 85 GLU A N 1
ATOM 625 C CA . GLU A 1 85 ? -15.334 0.622 43.310 1.00 88.75 85 GLU A CA 1
ATOM 626 C C . GLU A 1 85 ? -14.983 1.260 41.964 1.00 88.75 85 GLU A C 1
ATOM 628 O O . GLU A 1 85 ? -15.105 0.650 40.897 1.00 88.75 85 GLU A O 1
ATOM 633 N N . MET A 1 86 ? -14.505 2.499 42.022 1.00 90.94 86 MET A N 1
ATOM 634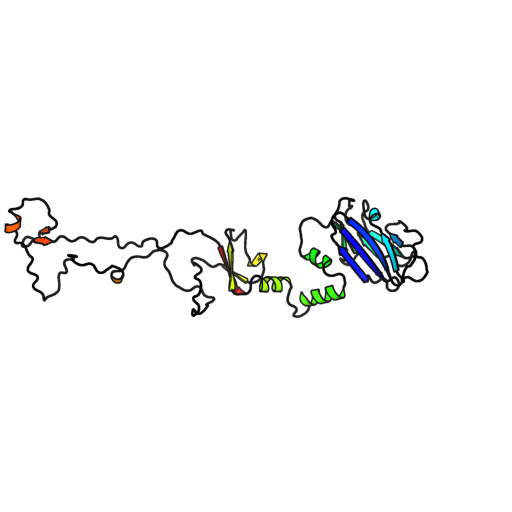 C CA . MET A 1 86 ? -13.889 3.181 40.892 1.00 90.94 86 MET A CA 1
ATOM 635 C C . MET A 1 86 ? -12.447 3.542 41.238 1.00 90.94 86 MET A C 1
ATOM 637 O O . MET A 1 86 ? -12.105 3.738 42.398 1.00 90.94 86 MET A O 1
ATOM 641 N N . LYS A 1 87 ? -11.573 3.627 40.241 1.00 91.06 87 LYS A N 1
ATOM 642 C CA . LYS A 1 87 ? -10.147 3.904 40.425 1.00 91.06 87 LYS A CA 1
ATOM 643 C C . LYS A 1 87 ? -9.755 5.216 39.770 1.00 91.06 87 LYS A C 1
ATOM 645 O O . LYS A 1 87 ? -10.129 5.479 38.632 1.00 91.06 87 LYS A O 1
ATOM 650 N N . ILE A 1 88 ? -8.949 5.998 40.476 1.00 90.12 88 ILE A N 1
ATOM 651 C CA . ILE A 1 88 ? -8.329 7.232 39.997 1.00 90.12 88 ILE A CA 1
ATOM 652 C C . ILE A 1 88 ? -6.812 7.056 40.188 1.00 90.12 88 ILE A C 1
ATOM 654 O O . ILE A 1 88 ? -6.278 7.335 41.262 1.00 90.12 88 ILE A O 1
ATOM 658 N N . PRO A 1 89 ? -6.111 6.464 39.204 1.00 81.19 89 PRO A N 1
ATOM 659 C CA . PRO A 1 89 ? -4.727 6.016 39.355 1.00 81.19 89 PRO A CA 1
ATOM 660 C C . PRO A 1 89 ? -3.722 7.173 39.421 1.00 81.19 89 PRO A C 1
ATOM 662 O O . PRO A 1 89 ? -2.640 7.005 39.977 1.00 81.19 89 PRO A O 1
ATOM 665 N N . ILE A 1 90 ? -4.073 8.331 38.859 1.00 81.50 90 ILE A N 1
ATOM 666 C CA . ILE A 1 90 ? -3.287 9.567 38.876 1.00 81.50 90 ILE A CA 1
ATOM 667 C C . ILE A 1 90 ? -4.184 10.724 39.305 1.00 81.50 90 ILE A C 1
ATOM 669 O O . ILE A 1 90 ? -5.391 10.663 39.087 1.00 81.50 90 ILE A O 1
ATOM 673 N N . SER A 1 91 ? -3.607 11.768 39.903 1.00 86.19 91 SER A N 1
ATOM 674 C CA . SER A 1 91 ? -4.374 12.974 40.232 1.00 86.19 91 SER A CA 1
ATOM 675 C C . SER A 1 91 ? -4.786 13.656 38.935 1.00 86.19 91 SER A C 1
ATOM 677 O O . SER A 1 91 ? -3.926 13.915 38.097 1.00 86.19 91 SER A O 1
ATOM 679 N N . LEU A 1 92 ? -6.083 13.910 38.782 1.00 84.31 92 LEU A N 1
ATOM 680 C CA . LEU A 1 92 ? -6.661 14.585 37.623 1.00 84.31 92 LEU A CA 1
ATOM 681 C C . LEU A 1 92 ? -6.877 16.063 37.948 1.00 84.31 92 LEU A C 1
ATOM 683 O O . LEU A 1 92 ? -7.370 16.387 39.036 1.00 84.31 92 LEU A O 1
ATOM 687 N N . ASP A 1 93 ? -6.573 16.932 36.992 1.00 82.56 93 ASP A N 1
ATOM 688 C CA . ASP A 1 93 ? -6.832 18.366 37.057 1.00 82.56 93 ASP A CA 1
ATOM 689 C C . ASP A 1 93 ? -8.103 18.734 36.286 1.00 82.56 93 ASP A C 1
ATOM 691 O O . ASP A 1 93 ? -8.488 18.081 35.319 1.00 82.56 93 ASP A O 1
ATOM 695 N N . ILE A 1 94 ? -8.760 19.830 36.674 1.00 79.69 94 ILE A N 1
ATOM 696 C CA . ILE A 1 94 ? -10.001 20.293 36.021 1.00 79.69 94 ILE A CA 1
ATOM 697 C C . ILE A 1 94 ? -9.817 20.621 34.525 1.00 79.69 94 ILE A C 1
ATOM 699 O O . ILE A 1 94 ? -10.779 20.608 33.754 1.00 79.69 94 ILE A O 1
ATOM 703 N N . SER A 1 95 ? -8.580 20.920 34.116 1.00 76.00 95 SER A N 1
ATOM 704 C CA . SER A 1 95 ? -8.188 21.137 32.721 1.00 76.00 95 SER A CA 1
ATOM 705 C C . SER A 1 95 ? -8.024 19.845 31.921 1.00 76.00 95 SER A C 1
ATOM 707 O O . SER A 1 95 ? -7.923 19.911 30.696 1.00 76.00 95 SER A O 1
ATOM 709 N N . ASP A 1 96 ? -7.986 18.685 32.577 1.00 75.88 96 ASP A N 1
ATOM 710 C CA . ASP A 1 96 ? -7.770 17.414 31.904 1.00 75.88 96 ASP A CA 1
ATOM 711 C C . ASP A 1 96 ? -9.012 16.967 31.135 1.00 75.88 96 ASP A C 1
ATOM 713 O O . ASP A 1 96 ? -10.161 17.061 31.578 1.00 75.88 96 ASP A O 1
ATOM 717 N N . ASN A 1 97 ? -8.767 16.390 29.963 1.00 74.50 97 ASN A N 1
ATOM 718 C CA . ASN A 1 97 ? -9.772 15.615 29.259 1.00 74.50 97 ASN A CA 1
ATOM 719 C C . ASN A 1 97 ? -9.865 14.244 29.932 1.00 74.50 97 ASN A C 1
ATOM 721 O O . ASN A 1 97 ? -9.027 13.390 29.678 1.00 74.50 97 ASN A O 1
ATOM 725 N N . VAL A 1 98 ? -10.871 14.013 30.773 1.00 80.25 98 VAL A N 1
ATOM 726 C CA . VAL A 1 98 ? -11.036 12.746 31.509 1.00 80.25 98 VAL A CA 1
ATOM 727 C C . VAL A 1 98 ? -12.021 11.804 30.821 1.00 80.25 98 VAL A C 1
ATOM 729 O O . VAL A 1 98 ? -13.119 12.220 30.463 1.00 80.25 98 VAL A O 1
ATOM 732 N N . MET A 1 99 ? -11.664 10.525 30.704 1.00 82.12 99 MET A N 1
ATOM 733 C CA . MET A 1 99 ? -12.577 9.441 30.329 1.00 82.12 99 MET A CA 1
ATOM 734 C C . MET A 1 99 ? -12.702 8.408 31.452 1.00 82.12 99 MET A C 1
ATOM 736 O O . MET A 1 99 ? -11.779 8.220 32.242 1.00 82.12 99 MET A O 1
ATOM 740 N N . LEU A 1 100 ? -13.826 7.696 31.488 1.00 85.88 100 LEU A N 1
ATOM 741 C CA . LEU A 1 100 ? -14.034 6.543 32.359 1.00 85.88 100 LEU A CA 1
ATOM 742 C C . LEU A 1 100 ? -13.940 5.255 31.534 1.00 85.88 100 LEU A C 1
ATOM 744 O O . LEU A 1 100 ? -14.663 5.073 30.553 1.00 85.88 100 LEU A O 1
ATOM 748 N N . LEU A 1 101 ? -13.038 4.361 31.924 1.00 82.69 101 LEU A N 1
ATOM 749 C CA . LEU A 1 101 ? -12.749 3.104 31.240 1.00 82.69 101 LEU A CA 1
ATOM 750 C C . LEU A 1 101 ? -13.127 1.917 32.115 1.00 82.69 101 LEU A C 1
ATOM 752 O O . LEU A 1 101 ? -13.049 1.981 33.335 1.00 82.69 101 LEU A O 1
ATOM 756 N N . ASP A 1 102 ? -13.478 0.805 31.486 1.00 81.88 102 ASP A N 1
ATOM 757 C CA . ASP A 1 102 ? -13.713 -0.458 32.175 1.00 81.88 102 ASP A CA 1
ATOM 758 C C . ASP A 1 102 ? -12.579 -1.430 31.863 1.00 81.88 102 ASP A C 1
ATOM 760 O O . ASP A 1 102 ? -12.428 -1.870 30.724 1.00 81.88 102 ASP A O 1
ATOM 764 N N . LYS A 1 103 ? -11.745 -1.702 32.870 1.00 70.38 103 LYS A N 1
ATOM 765 C CA . LYS A 1 103 ? -10.581 -2.601 32.784 1.00 70.38 103 LYS A CA 1
ATOM 766 C C . LYS A 1 103 ? -10.702 -3.757 33.786 1.00 70.38 103 LYS A C 1
ATOM 768 O O . LYS A 1 103 ? -9.713 -4.161 34.393 1.00 70.38 103 LYS A O 1
ATOM 773 N N . GLY A 1 104 ? -11.931 -4.210 34.043 1.00 72.69 104 GLY A N 1
ATOM 774 C CA . GLY A 1 104 ? -12.276 -5.092 35.166 1.00 72.69 104 GLY A CA 1
ATOM 775 C C . GLY A 1 104 ? -12.627 -4.328 36.448 1.00 72.69 104 GLY A C 1
ATOM 776 O O . GLY A 1 104 ? -13.229 -4.897 37.346 1.00 72.69 104 GLY A O 1
ATOM 777 N N . ASN A 1 105 ? -12.288 -3.037 36.511 1.00 79.25 105 ASN A N 1
ATOM 778 C CA . ASN A 1 105 ? -12.857 -2.038 37.415 1.00 79.25 105 ASN A CA 1
ATOM 779 C C . ASN A 1 105 ? -13.028 -0.728 36.635 1.00 79.25 105 ASN A C 1
ATOM 781 O O . ASN A 1 105 ? -12.255 -0.452 35.705 1.00 79.25 105 ASN A O 1
ATOM 785 N N . LEU A 1 106 ? -13.997 0.096 37.033 1.00 86.56 106 LEU A N 1
ATOM 786 C CA . LEU A 1 106 ? -14.189 1.421 36.448 1.00 86.56 106 LEU A CA 1
ATOM 787 C C . LEU A 1 106 ? -13.019 2.328 36.838 1.00 86.56 106 LEU A C 1
ATOM 789 O O . LEU A 1 106 ? -12.742 2.508 38.015 1.00 86.56 106 LEU A O 1
ATOM 793 N N . THR A 1 107 ? -12.293 2.862 35.862 1.00 87.56 107 THR A N 1
ATOM 794 C CA . THR A 1 107 ? -11.050 3.614 36.074 1.00 87.56 107 THR A CA 1
ATOM 795 C C . THR A 1 107 ? -11.099 4.932 35.309 1.00 87.56 107 THR A C 1
ATOM 797 O O . THR A 1 107 ? -11.272 4.921 34.089 1.00 87.56 107 THR A O 1
ATOM 800 N N . PHE A 1 108 ? -10.957 6.056 36.008 1.00 87.06 108 PHE A N 1
ATOM 801 C CA . PHE A 1 108 ? -10.821 7.375 35.396 1.00 87.06 108 PHE A CA 1
ATOM 802 C C . PHE A 1 108 ? -9.394 7.561 34.881 1.00 87.06 108 PHE A C 1
ATOM 804 O O . PHE A 1 108 ? -8.434 7.317 35.607 1.00 87.06 108 PHE A O 1
ATOM 811 N N . GLU A 1 109 ? -9.240 7.998 33.636 1.00 83.06 109 GLU A N 1
ATOM 812 C CA . GLU A 1 109 ? -7.934 8.262 33.029 1.00 83.06 109 GLU A CA 1
ATOM 813 C C . GLU A 1 109 ? -7.984 9.523 32.169 1.00 83.06 109 GLU A C 1
ATOM 815 O O . GLU A 1 109 ? -9.019 9.848 31.580 1.00 83.06 109 GLU A O 1
ATOM 820 N N . CYS A 1 110 ? -6.844 10.203 32.034 1.00 74.19 110 CYS A N 1
ATOM 821 C CA . CYS A 1 110 ? -6.701 11.242 31.024 1.00 74.19 110 CYS A CA 1
ATOM 822 C C . CYS A 1 110 ? -6.834 10.616 29.629 1.00 74.19 110 CYS A C 1
ATOM 824 O O . CYS A 1 110 ? -6.146 9.654 29.275 1.00 74.19 110 CYS A O 1
ATOM 826 N N . ALA A 1 111 ? -7.696 11.195 28.804 1.00 65.19 111 ALA A N 1
ATOM 827 C CA . ALA A 1 111 ? -7.773 10.961 27.378 1.00 65.19 111 ALA A CA 1
ATOM 828 C C . ALA A 1 111 ? -6.591 11.627 26.683 1.00 65.19 111 ALA A C 1
ATOM 830 O O . ALA A 1 111 ? -6.715 12.679 26.066 1.00 65.19 111 ALA A O 1
ATOM 831 N N . VAL A 1 112 ? -5.406 11.044 26.855 1.00 56.69 112 VAL A N 1
ATOM 832 C CA . VAL A 1 112 ? -4.167 11.635 26.349 1.00 56.69 112 VAL A CA 1
ATOM 833 C C . VAL A 1 112 ? -4.180 11.706 24.816 1.00 56.69 112 VAL A C 1
ATOM 835 O O . VAL A 1 112 ? -4.575 10.763 24.127 1.00 56.69 112 VAL A O 1
ATOM 838 N N . GLU A 1 113 ? -3.666 12.835 24.329 1.00 44.84 113 GLU A N 1
ATOM 839 C CA . GLU A 1 113 ? -3.537 13.424 22.984 1.00 44.84 113 GLU A CA 1
ATOM 840 C C . GLU A 1 113 ? -2.984 12.543 21.837 1.00 44.84 113 GLU A C 1
ATOM 842 O O . GLU A 1 113 ? -2.713 13.047 20.752 1.00 44.84 113 GLU A O 1
ATOM 847 N N . ASN A 1 114 ? -2.827 11.228 22.015 1.00 39.94 114 ASN A N 1
ATOM 848 C CA . ASN A 1 114 ? -2.105 10.353 21.077 1.00 39.94 114 ASN A CA 1
ATOM 849 C C . ASN A 1 114 ? -2.943 9.218 20.464 1.00 39.94 114 ASN A C 1
ATOM 851 O O . ASN A 1 114 ? -2.394 8.173 20.110 1.00 39.94 114 ASN A O 1
ATOM 855 N N . GLY A 1 115 ? -4.260 9.409 20.320 1.00 47.06 115 GLY A N 1
ATOM 856 C CA . GLY A 1 115 ? -5.078 8.725 19.305 1.00 47.06 115 GLY A CA 1
ATOM 857 C C . GLY A 1 115 ? -4.880 7.210 19.161 1.00 47.06 115 GLY A C 1
ATOM 858 O O . GLY A 1 115 ? -4.849 6.697 18.041 1.00 47.06 115 GLY A O 1
ATOM 859 N N . ARG A 1 116 ? -4.724 6.460 20.261 1.00 41.91 116 ARG A N 1
ATOM 860 C CA . ARG A 1 116 ? -4.625 4.999 20.168 1.00 41.91 116 ARG A CA 1
ATOM 861 C C . ARG A 1 116 ? -5.998 4.446 19.794 1.00 41.91 116 ARG A C 1
ATOM 863 O O . ARG A 1 116 ? -6.927 4.492 20.592 1.00 41.91 116 ARG A O 1
ATOM 870 N N . ILE A 1 117 ? -6.097 3.890 18.587 1.00 42.19 117 ILE A N 1
ATOM 871 C CA . ILE A 1 117 ? -7.299 3.293 17.971 1.00 42.19 117 ILE A CA 1
ATOM 872 C C . ILE A 1 117 ? -8.136 2.425 18.931 1.00 42.19 117 ILE A C 1
ATOM 874 O O . ILE A 1 117 ? -9.361 2.447 18.858 1.00 42.19 117 ILE A O 1
ATOM 878 N N . GLY A 1 118 ? -7.507 1.716 19.875 1.00 42.81 118 GLY A N 1
ATOM 879 C CA . GLY A 1 118 ? -8.221 0.908 20.872 1.00 42.81 118 GLY A CA 1
ATOM 880 C C . GLY A 1 118 ? -9.120 1.709 21.826 1.00 42.81 118 GLY A C 1
ATOM 881 O O . GLY A 1 118 ? -10.118 1.183 22.300 1.00 42.81 118 GLY A O 1
ATOM 882 N N . GLN A 1 119 ? -8.815 2.985 22.081 1.00 45.72 119 GLN A N 1
ATOM 883 C CA . GLN A 1 119 ? -9.608 3.857 22.959 1.00 45.72 119 GLN A CA 1
ATOM 884 C C . GLN A 1 119 ? -10.773 4.538 22.222 1.00 45.72 119 GLN A C 1
ATOM 886 O O . GLN A 1 119 ? -11.779 4.859 22.848 1.00 45.72 119 GLN A O 1
ATOM 891 N N . ILE A 1 120 ? -10.688 4.677 20.892 1.00 48.94 120 ILE A N 1
ATOM 892 C CA . ILE A 1 120 ? -11.794 5.150 20.039 1.00 48.94 120 ILE A CA 1
ATOM 893 C C . ILE A 1 120 ? -12.923 4.105 19.991 1.00 48.94 120 ILE A C 1
ATOM 895 O O . ILE A 1 120 ? -14.096 4.460 19.924 1.00 48.94 120 ILE A O 1
ATOM 899 N N . LEU A 1 121 ? -12.600 2.811 20.097 1.00 43.88 121 LEU A N 1
ATOM 900 C CA . LEU A 1 121 ? -13.595 1.733 20.047 1.00 43.88 121 LEU A CA 1
ATOM 901 C C . LEU A 1 121 ? -14.591 1.781 21.226 1.00 43.88 121 LEU A C 1
ATOM 903 O O . LEU A 1 121 ? -15.785 1.563 21.034 1.00 43.88 121 LEU A O 1
ATOM 907 N N . ASN A 1 122 ? -14.126 2.161 22.422 1.00 44.97 122 ASN A N 1
ATOM 908 C CA . ASN A 1 122 ? -14.976 2.326 23.612 1.00 44.97 122 ASN A CA 1
ATOM 909 C C . ASN A 1 122 ? -15.922 3.531 23.530 1.00 44.97 122 ASN A C 1
ATOM 911 O O . ASN A 1 122 ? -16.914 3.577 24.252 1.00 44.97 122 ASN A O 1
ATOM 915 N N . PHE A 1 123 ? -15.611 4.500 22.671 1.00 46.97 123 PHE A N 1
ATOM 916 C CA . PHE A 1 123 ? -16.426 5.690 22.440 1.00 46.97 123 PHE A CA 1
ATOM 917 C C . PHE A 1 123 ? -17.622 5.392 21.522 1.00 46.97 123 PHE A C 1
ATOM 919 O O . PHE A 1 123 ? -18.676 6.005 21.646 1.00 46.97 123 PHE A O 1
ATOM 926 N N . VAL A 1 124 ? -17.472 4.425 20.611 1.00 49.84 124 VAL A N 1
ATOM 927 C CA . VAL A 1 124 ? -18.495 4.067 19.614 1.00 49.84 124 VAL A CA 1
ATOM 928 C C . VAL A 1 124 ? -19.456 2.982 20.124 1.00 49.84 124 VAL A C 1
ATOM 930 O O . VAL A 1 124 ? -20.568 2.875 19.614 1.00 49.84 124 VAL A O 1
ATOM 933 N N . MET A 1 125 ? -19.068 2.181 21.128 1.00 54.81 125 MET A N 1
ATOM 934 C CA . MET A 1 125 ? -19.830 0.993 21.551 1.00 54.81 125 MET A CA 1
ATOM 935 C C . MET A 1 125 ? -20.204 1.030 23.048 1.00 54.81 125 MET A C 1
ATOM 937 O O . MET A 1 125 ? -19.353 0.754 23.908 1.00 54.81 125 MET A O 1
ATOM 941 N N . PRO A 1 126 ? -21.470 1.373 23.365 1.00 49.69 126 PRO A N 1
ATOM 942 C CA . PRO A 1 126 ? -21.913 1.690 24.724 1.00 49.69 126 PRO A CA 1
ATOM 943 C C . PRO A 1 126 ? -22.219 0.485 25.636 1.00 49.69 126 PRO A C 1
ATOM 945 O O . PRO A 1 126 ? -22.239 0.667 26.855 1.00 49.69 126 PRO A O 1
ATOM 948 N N . ASP A 1 127 ? -22.438 -0.723 25.102 1.00 56.34 127 ASP A N 1
ATOM 949 C CA . ASP A 1 127 ? -22.898 -1.884 25.882 1.00 56.34 127 ASP A CA 1
ATOM 950 C C . ASP A 1 127 ? -22.026 -3.149 25.717 1.00 56.34 127 ASP A C 1
ATOM 952 O O . ASP A 1 127 ? -21.285 -3.307 24.742 1.00 56.34 127 ASP A O 1
ATOM 956 N N . LYS A 1 128 ? -22.098 -4.043 26.717 1.00 52.66 128 LYS A N 1
ATOM 957 C CA . LYS A 1 128 ? -21.302 -5.280 26.803 1.00 52.66 128 LYS A CA 1
ATOM 958 C C . LYS A 1 128 ? -21.615 -6.252 25.662 1.00 52.66 128 LYS A C 1
ATOM 960 O O . LYS A 1 128 ? -20.694 -6.886 25.171 1.00 52.66 128 LYS A O 1
ATOM 965 N N . ASP A 1 129 ? -22.865 -6.324 25.212 1.00 52.81 129 ASP A N 1
ATOM 966 C CA . ASP A 1 129 ? -23.320 -7.256 24.174 1.00 52.81 129 ASP A CA 1
ATOM 967 C C . ASP A 1 129 ? -22.845 -6.808 22.778 1.00 52.81 129 ASP A C 1
ATOM 969 O O . ASP A 1 129 ? -22.391 -7.612 21.967 1.00 52.81 129 ASP A O 1
ATOM 973 N N . SER A 1 130 ? -22.834 -5.498 22.514 1.00 56.75 130 SER A N 1
ATOM 974 C CA . SER A 1 130 ? -22.195 -4.905 21.335 1.00 56.75 130 SER A CA 1
ATOM 975 C C . SER A 1 130 ? -20.680 -5.090 21.365 1.00 56.75 130 SER A C 1
ATOM 977 O O . SER A 1 130 ? -20.093 -5.433 20.341 1.00 56.75 130 SER A O 1
ATOM 979 N N . ARG A 1 131 ? -20.036 -4.922 22.528 1.00 54.81 131 ARG A N 1
ATOM 980 C CA . ARG A 1 131 ? -18.603 -5.214 22.688 1.00 54.81 131 ARG A CA 1
ATOM 981 C C . ARG A 1 131 ? -18.307 -6.691 22.461 1.00 54.81 131 ARG A C 1
ATOM 983 O O . ARG A 1 131 ? -17.420 -6.972 21.676 1.00 54.81 131 ARG A O 1
ATOM 990 N N . GLU A 1 132 ? -19.081 -7.613 23.028 1.00 53.12 132 GLU A N 1
ATOM 991 C CA . GLU A 1 132 ? -18.937 -9.058 22.810 1.00 53.12 132 GLU A CA 1
ATOM 992 C C . GLU A 1 132 ? -19.219 -9.448 21.354 1.00 53.12 132 GLU A C 1
ATOM 994 O O . GLU A 1 132 ? -18.499 -10.264 20.795 1.00 53.12 132 GLU A O 1
ATOM 999 N N . LYS A 1 133 ? -20.196 -8.845 20.668 1.00 55.75 133 LYS A N 1
ATOM 1000 C CA . LYS A 1 133 ? -20.426 -9.060 19.224 1.00 55.75 133 LYS A CA 1
ATOM 1001 C C . LYS A 1 133 ? -19.258 -8.565 18.369 1.00 55.75 133 LYS A C 1
ATOM 1003 O O . LYS A 1 133 ? -18.881 -9.232 17.406 1.00 55.75 133 LYS A O 1
ATOM 1008 N N . TRP A 1 134 ? -18.653 -7.435 18.726 1.00 53.72 134 TRP A N 1
ATOM 1009 C CA . TRP A 1 134 ? -17.461 -6.912 18.056 1.00 53.72 134 TRP A CA 1
ATOM 1010 C C . TRP A 1 134 ? -16.174 -7.653 18.439 1.00 53.72 134 TRP A C 1
ATOM 1012 O O . TRP A 1 134 ? -15.300 -7.828 17.590 1.00 53.72 134 TRP A O 1
ATOM 1022 N N . GLU A 1 135 ? -16.061 -8.158 19.664 1.00 48.44 135 GLU A N 1
ATOM 1023 C CA . GLU A 1 135 ? -15.023 -9.092 20.105 1.00 48.44 135 GLU A CA 1
ATOM 1024 C C . GLU A 1 135 ? -15.178 -10.440 19.401 1.00 48.44 135 GLU A C 1
ATOM 1026 O O . GLU A 1 135 ? -14.194 -10.985 18.931 1.00 48.44 135 GLU A O 1
ATOM 1031 N N . ASN A 1 136 ? -16.398 -10.923 19.169 1.00 49.94 136 ASN A N 1
ATOM 1032 C CA . ASN A 1 136 ? -16.663 -12.131 18.383 1.00 49.94 136 ASN A CA 1
ATOM 1033 C C . ASN A 1 136 ? -16.395 -11.924 16.881 1.00 49.94 136 ASN A C 1
ATOM 1035 O O . ASN A 1 136 ? -15.919 -12.840 16.210 1.00 49.94 136 ASN A O 1
ATOM 1039 N N . LEU A 1 137 ? -16.598 -10.710 16.354 1.00 50.03 137 LEU A N 1
ATOM 1040 C CA . LEU A 1 137 ? -16.084 -10.311 15.037 1.00 50.03 137 LEU A CA 1
ATOM 1041 C C . LEU A 1 137 ? -14.548 -10.247 15.027 1.00 50.03 137 LEU A C 1
ATOM 1043 O O . LEU A 1 137 ? -13.939 -10.607 14.028 1.00 50.03 137 LEU A O 1
ATOM 1047 N N . SER A 1 138 ? -13.903 -9.834 16.122 1.00 51.72 138 SER A N 1
ATOM 1048 C CA . SER A 1 138 ? -12.449 -9.618 16.191 1.00 51.72 138 SER A CA 1
ATOM 1049 C C . SER A 1 138 ? -11.624 -10.745 16.838 1.00 51.72 138 SER A C 1
ATOM 1051 O O . SER A 1 138 ? -10.392 -10.690 16.781 1.00 51.72 138 SER A O 1
ATOM 1053 N N . GLY A 1 139 ? -12.248 -11.810 17.345 1.00 42.66 139 GLY A N 1
ATOM 1054 C CA . GLY A 1 139 ? -11.559 -12.943 17.957 1.00 42.66 139 GLY A CA 1
ATOM 1055 C C . GLY A 1 139 ? -12.419 -13.822 18.870 1.00 42.66 139 GLY A C 1
ATOM 1056 O O . GLY A 1 139 ? -12.392 -13.668 20.083 1.00 42.66 139 GLY A O 1
ATOM 1057 N N . GLY A 1 140 ? -13.045 -14.847 18.287 1.00 41.41 140 GLY A N 1
ATOM 1058 C CA . GLY A 1 140 ? -13.643 -15.967 19.019 1.00 41.41 140 GLY A CA 1
ATOM 1059 C C . GLY A 1 140 ? -14.104 -17.088 18.087 1.00 41.41 140 GLY A C 1
ATOM 1060 O O . GLY A 1 140 ? -15.294 -17.322 17.952 1.00 41.41 140 GLY A O 1
ATOM 1061 N N . GLY A 1 141 ? -13.169 -17.748 17.389 1.00 38.69 141 GLY A N 1
ATOM 1062 C CA . GLY A 1 141 ? -13.472 -18.883 16.502 1.00 38.69 141 GLY A CA 1
ATOM 1063 C C . GLY A 1 141 ? -14.016 -18.493 15.119 1.00 38.69 141 GLY A C 1
ATOM 1064 O O . GLY A 1 141 ? -15.146 -18.816 14.782 1.00 38.69 141 GLY A O 1
ATOM 1065 N N . GLY A 1 142 ? -13.197 -17.824 14.296 1.00 49.22 142 GLY A N 1
ATOM 1066 C CA . GLY A 1 142 ? -13.484 -17.617 12.863 1.00 49.22 142 GLY A CA 1
ATOM 1067 C C . GLY A 1 142 ? -13.989 -16.228 12.440 1.00 49.22 142 GLY A C 1
ATOM 1068 O O . GLY A 1 142 ? -14.280 -16.039 11.263 1.00 49.22 142 GLY A O 1
ATOM 1069 N N . GLY A 1 143 ? -14.064 -15.249 13.350 1.00 48.00 143 GLY A N 1
ATOM 1070 C CA . GLY A 1 143 ? -14.414 -13.855 13.031 1.00 48.00 143 GLY A CA 1
ATOM 1071 C C . GLY A 1 143 ? -13.283 -13.053 12.359 1.00 48.00 143 GLY A C 1
ATOM 1072 O O . GLY A 1 143 ? -12.106 -13.197 12.706 1.00 48.00 143 GLY A O 1
ATOM 1073 N N . LEU A 1 144 ? -13.639 -12.206 11.384 1.00 50.94 144 LEU A N 1
ATOM 1074 C CA . LEU A 1 144 ? -12.732 -11.317 10.642 1.00 50.94 144 LEU A CA 1
ATOM 1075 C C . LEU A 1 144 ? -12.253 -10.136 11.505 1.00 50.94 144 LEU A C 1
ATOM 1077 O O . LEU A 1 144 ? -13.015 -9.214 11.789 1.00 50.94 144 LEU A O 1
ATOM 1081 N N . LYS A 1 145 ? -10.953 -10.085 11.834 1.00 64.88 145 LYS A N 1
ATOM 1082 C CA . LYS A 1 145 ? -10.356 -8.951 12.565 1.00 64.88 145 LYS A CA 1
ATOM 1083 C C . LYS A 1 145 ? -10.659 -7.627 11.858 1.00 64.88 145 LYS A C 1
ATOM 1085 O O . LYS A 1 145 ? -10.341 -7.477 10.679 1.00 64.88 145 LYS A O 1
ATOM 1090 N N . LEU A 1 146 ? -11.172 -6.630 12.581 1.00 68.00 146 LEU A N 1
ATOM 1091 C CA . LEU A 1 146 ? -11.490 -5.310 12.016 1.00 68.00 146 LEU A CA 1
ATOM 1092 C C . LEU A 1 146 ? -10.277 -4.662 11.324 1.00 68.00 146 LEU A C 1
ATOM 1094 O O . LEU A 1 146 ? -10.416 -4.075 10.256 1.00 68.00 146 LEU A O 1
ATOM 1098 N N . SER A 1 147 ? -9.070 -4.835 11.872 1.00 65.75 147 SER A N 1
ATOM 1099 C CA . SER A 1 147 ? -7.831 -4.382 11.225 1.00 65.75 147 SER A CA 1
ATOM 1100 C C . SER A 1 147 ? -7.585 -5.067 9.878 1.00 65.75 147 SER A C 1
ATOM 1102 O O . SER A 1 147 ? -7.227 -4.398 8.913 1.00 65.75 147 SER A O 1
ATOM 1104 N N . SER A 1 148 ? -7.838 -6.376 9.775 1.00 72.38 148 SER A N 1
ATOM 1105 C CA . SER A 1 148 ? -7.756 -7.091 8.495 1.00 72.38 148 SER A CA 1
ATOM 1106 C C . SER A 1 148 ? -8.866 -6.691 7.527 1.00 72.38 148 SER A C 1
ATOM 1108 O O . SER A 1 148 ? -8.619 -6.620 6.328 1.00 72.38 148 SER A O 1
ATOM 1110 N N . LEU A 1 149 ? -10.062 -6.374 8.028 1.00 77.19 149 LEU A N 1
ATOM 1111 C CA . LEU A 1 149 ? -11.170 -5.912 7.200 1.00 77.19 149 LEU A CA 1
ATOM 1112 C C . LEU A 1 149 ? -10.849 -4.549 6.580 1.00 77.19 149 LEU A C 1
ATOM 1114 O O . LEU A 1 149 ? -10.941 -4.391 5.367 1.00 77.19 149 LEU A O 1
ATOM 1118 N N . LEU A 1 150 ? -10.407 -3.591 7.396 1.00 80.06 150 LEU A N 1
ATOM 1119 C CA . LEU A 1 150 ? -10.011 -2.264 6.927 1.00 80.06 150 LEU A CA 1
ATOM 1120 C C . LEU A 1 150 ? -8.831 -2.341 5.953 1.00 80.06 150 LEU A C 1
ATOM 1122 O O . LEU A 1 150 ? -8.857 -1.677 4.918 1.00 80.06 150 LEU A O 1
ATOM 1126 N N . LEU A 1 151 ? -7.840 -3.196 6.233 1.00 84.50 151 LEU A N 1
ATOM 1127 C CA . LEU A 1 151 ? -6.732 -3.443 5.312 1.00 84.50 151 LEU A CA 1
ATOM 1128 C C . LEU A 1 151 ? -7.221 -4.019 3.978 1.00 84.50 151 LEU A C 1
ATOM 1130 O O . LEU A 1 151 ? -6.788 -3.559 2.932 1.00 84.50 151 LEU A O 1
ATOM 1134 N N . ASN A 1 152 ? -8.128 -4.998 3.998 1.00 83.19 152 ASN A N 1
ATOM 1135 C CA . ASN A 1 152 ? -8.667 -5.618 2.786 1.00 83.19 152 ASN A CA 1
ATOM 1136 C C . ASN A 1 152 ? -9.511 -4.655 1.945 1.00 83.19 152 ASN A C 1
ATOM 1138 O O . ASN A 1 152 ? -9.503 -4.776 0.724 1.00 83.19 152 ASN A O 1
ATOM 1142 N N . ILE A 1 153 ? -10.209 -3.710 2.578 1.00 83.62 153 ILE A N 1
ATOM 1143 C CA . ILE A 1 153 ? -10.998 -2.688 1.880 1.00 83.62 153 ILE A CA 1
ATOM 1144 C C . ILE A 1 153 ? -10.085 -1.620 1.269 1.00 83.62 153 ILE A C 1
ATOM 1146 O O . ILE A 1 153 ? -10.240 -1.281 0.100 1.00 83.62 153 ILE A O 1
ATOM 1150 N N . ALA A 1 154 ? -9.135 -1.087 2.042 1.00 87.38 154 ALA A N 1
ATOM 1151 C CA . ALA A 1 154 ? -8.263 -0.006 1.579 1.00 87.38 154 ALA A CA 1
ATOM 1152 C C . ALA A 1 154 ? -7.169 -0.496 0.619 1.00 87.38 154 ALA A C 1
ATOM 1154 O O . ALA A 1 154 ? -6.795 0.202 -0.322 1.00 87.38 154 ALA A O 1
ATOM 1155 N N . HIS A 1 155 ? -6.649 -1.696 0.870 1.00 90.94 155 HIS A N 1
ATOM 1156 C CA . HIS A 1 155 ? -5.546 -2.301 0.140 1.00 90.94 155 HIS A CA 1
ATOM 1157 C C . HIS A 1 155 ? -5.774 -3.809 -0.050 1.00 90.94 155 HIS A C 1
ATOM 1159 O O . HIS A 1 155 ? -5.109 -4.610 0.613 1.00 90.94 155 HIS A O 1
ATOM 1165 N N . PRO A 1 156 ? -6.686 -4.238 -0.941 1.00 91.44 156 PRO A N 1
ATOM 1166 C CA . PRO A 1 156 ? -6.869 -5.655 -1.274 1.00 91.44 156 PRO A CA 1
ATOM 1167 C C . PRO A 1 156 ? -5.574 -6.318 -1.781 1.00 91.44 156 PRO A C 1
ATOM 1169 O O . PRO A 1 156 ? -4.620 -5.639 -2.169 1.00 91.44 156 PRO A O 1
ATOM 1172 N N . VAL A 1 157 ? -5.523 -7.654 -1.786 1.00 91.75 157 VAL A N 1
ATOM 1173 C CA . VAL A 1 157 ? -4.401 -8.404 -2.389 1.00 91.75 157 VAL A CA 1
ATOM 1174 C C . VAL A 1 157 ? -4.217 -7.966 -3.849 1.00 91.75 157 VAL A C 1
ATOM 1176 O O . VAL A 1 157 ? -5.198 -7.810 -4.570 1.00 91.75 157 VAL A O 1
ATOM 1179 N N . GLY A 1 158 ? -2.971 -7.715 -4.256 1.00 89.75 158 GLY A N 1
ATOM 1180 C CA . GLY A 1 158 ? -2.614 -7.078 -5.530 1.00 89.75 158 GLY A CA 1
ATOM 1181 C C . GLY A 1 158 ? -2.463 -5.551 -5.460 1.00 89.75 158 GLY A C 1
ATOM 1182 O O . GLY A 1 158 ? -2.025 -4.932 -6.425 1.00 89.75 158 GLY A O 1
ATOM 1183 N N . SER A 1 159 ? -2.781 -4.916 -4.325 1.00 93.56 159 SER A N 1
ATOM 1184 C CA . SER A 1 159 ? -2.590 -3.468 -4.158 1.00 93.56 159 SER A CA 1
ATOM 1185 C C . SER A 1 159 ? -1.123 -3.064 -4.216 1.00 93.56 159 SER A C 1
ATOM 1187 O O . SER A 1 159 ? -0.265 -3.727 -3.629 1.00 93.56 159 SER A O 1
ATOM 1189 N N . ILE A 1 160 ? -0.866 -1.909 -4.833 1.00 94.56 160 ILE A N 1
ATOM 1190 C CA . ILE A 1 160 ? 0.462 -1.311 -4.942 1.00 94.56 160 ILE A CA 1
ATOM 1191 C C . ILE A 1 160 ? 0.555 -0.037 -4.097 1.00 94.56 160 ILE A C 1
ATOM 1193 O O . ILE A 1 160 ? -0.298 0.843 -4.182 1.00 94.56 160 ILE A O 1
ATOM 1197 N N . ILE A 1 161 ? 1.626 0.085 -3.310 1.00 95.94 161 ILE A N 1
ATOM 1198 C CA . ILE A 1 161 ? 1.975 1.291 -2.552 1.00 95.94 161 ILE A CA 1
ATOM 1199 C C . ILE A 1 161 ? 3.332 1.807 -3.030 1.00 95.94 161 ILE A C 1
ATOM 1201 O O . ILE A 1 161 ? 4.322 1.077 -3.018 1.00 95.94 161 ILE A O 1
ATOM 1205 N N . GLN A 1 162 ? 3.399 3.090 -3.386 1.00 95.75 162 GLN A N 1
ATOM 1206 C CA . GLN A 1 162 ? 4.642 3.776 -3.742 1.00 95.75 162 GLN A CA 1
ATOM 1207 C C . GLN A 1 162 ? 5.018 4.776 -2.647 1.00 95.75 162 GLN A C 1
ATOM 1209 O O . GLN A 1 162 ? 4.193 5.577 -2.211 1.00 95.75 162 GLN A O 1
ATOM 1214 N N . THR A 1 163 ? 6.269 4.746 -2.187 1.00 95.62 163 THR A N 1
ATOM 1215 C CA . THR A 1 163 ? 6.741 5.643 -1.124 1.00 95.62 163 THR A CA 1
ATOM 1216 C C . THR A 1 163 ? 8.175 6.105 -1.343 1.00 95.62 163 THR A C 1
ATOM 1218 O O . THR A 1 163 ? 9.043 5.348 -1.776 1.00 95.62 163 THR A O 1
ATOM 1221 N N . THR A 1 164 ? 8.448 7.361 -0.995 1.00 96.56 164 THR A N 1
ATOM 1222 C CA . THR A 1 164 ? 9.805 7.930 -0.980 1.00 96.56 164 THR A CA 1
ATOM 1223 C C . THR A 1 164 ? 10.558 7.617 0.313 1.00 96.56 164 THR A C 1
ATOM 1225 O O . THR A 1 164 ? 11.724 7.980 0.440 1.00 96.56 164 THR A O 1
ATOM 1228 N N . LYS A 1 165 ? 9.895 6.997 1.296 1.00 95.69 165 LYS A N 1
ATOM 1229 C CA . LYS A 1 165 ? 10.507 6.600 2.567 1.00 95.69 165 LYS A CA 1
ATOM 1230 C C . LYS A 1 165 ? 11.403 5.380 2.371 1.00 95.69 165 LYS A C 1
ATOM 1232 O O . LYS A 1 165 ? 11.123 4.518 1.535 1.00 95.69 165 LYS A O 1
ATOM 1237 N N . THR A 1 166 ? 12.460 5.279 3.174 1.00 93.75 166 THR A N 1
ATOM 1238 C CA . THR A 1 166 ? 13.292 4.069 3.209 1.00 93.75 166 THR A CA 1
ATOM 1239 C C . THR A 1 166 ? 12.512 2.901 3.819 1.00 93.75 166 THR A C 1
ATOM 1241 O O . THR A 1 166 ? 11.547 3.108 4.554 1.00 93.75 166 THR A O 1
ATOM 1244 N N . GLN A 1 167 ? 12.938 1.661 3.566 1.00 91.75 167 GLN A N 1
ATOM 1245 C CA . GLN A 1 167 ? 12.285 0.472 4.131 1.00 91.75 167 GLN A CA 1
ATOM 1246 C C . GLN A 1 167 ? 12.293 0.460 5.672 1.00 91.75 167 GLN A C 1
ATOM 1248 O O . GLN A 1 167 ? 11.361 -0.051 6.284 1.00 91.75 167 GLN A O 1
ATOM 1253 N N . ALA A 1 168 ? 13.307 1.060 6.307 1.00 91.44 168 ALA A N 1
ATOM 1254 C CA . ALA A 1 168 ? 13.361 1.203 7.764 1.00 91.44 168 ALA A CA 1
ATOM 1255 C C . ALA A 1 168 ? 12.305 2.186 8.304 1.00 91.44 168 ALA A C 1
ATOM 1257 O O . ALA A 1 168 ? 11.813 2.018 9.413 1.00 91.44 168 ALA A O 1
ATOM 1258 N N . GLN A 1 169 ? 11.947 3.205 7.517 1.00 92.44 169 GLN A N 1
ATOM 1259 C CA . GLN A 1 169 ? 10.934 4.206 7.867 1.00 92.44 169 GLN A CA 1
ATOM 1260 C C . GLN A 1 169 ? 9.516 3.779 7.472 1.00 92.44 169 GLN A C 1
ATOM 1262 O O . GLN A 1 169 ? 8.542 4.292 8.023 1.00 92.44 169 GLN A O 1
ATOM 1267 N N . PHE A 1 170 ? 9.392 2.904 6.471 1.00 93.06 170 PHE A N 1
ATOM 1268 C CA . PHE A 1 170 ? 8.118 2.369 6.021 1.00 93.06 170 PHE A CA 1
ATOM 1269 C C . PHE A 1 170 ? 8.257 0.920 5.542 1.00 93.06 170 PHE A C 1
ATOM 1271 O O . PHE A 1 170 ? 8.772 0.661 4.452 1.00 93.06 170 PHE A O 1
ATOM 1278 N N . ASN A 1 171 ? 7.734 -0.014 6.339 1.00 92.44 171 ASN A N 1
ATOM 1279 C CA . ASN A 1 171 ? 7.545 -1.411 5.962 1.00 92.44 171 ASN A CA 1
ATOM 1280 C C . ASN A 1 171 ? 6.080 -1.829 6.214 1.00 92.44 171 ASN A C 1
ATOM 1282 O O . ASN A 1 171 ? 5.664 -1.930 7.371 1.00 92.44 171 ASN A O 1
ATOM 1286 N N . PRO A 1 172 ? 5.276 -2.070 5.165 1.00 92.12 172 PRO A N 1
ATOM 1287 C CA . PRO A 1 172 ? 3.859 -2.384 5.331 1.00 92.12 172 PRO A CA 1
ATOM 1288 C C . PRO A 1 172 ? 3.623 -3.732 6.032 1.00 92.12 172 PRO A C 1
ATOM 1290 O O . PRO A 1 172 ? 2.642 -3.855 6.760 1.00 92.12 172 PRO A O 1
ATOM 1293 N N . ASN A 1 173 ? 4.560 -4.687 5.940 1.00 89.88 173 ASN A N 1
ATOM 1294 C CA . ASN A 1 173 ? 4.470 -5.964 6.663 1.00 89.88 173 ASN A CA 1
ATOM 1295 C C . ASN A 1 173 ? 4.400 -5.777 8.185 1.00 89.88 173 ASN A C 1
ATOM 1297 O O . ASN A 1 173 ? 3.721 -6.533 8.871 1.00 89.88 173 ASN A O 1
ATOM 1301 N N . THR A 1 174 ? 5.109 -4.780 8.724 1.00 87.25 174 THR A N 1
ATOM 1302 C CA . THR A 1 174 ? 5.151 -4.530 10.172 1.00 87.25 174 THR A CA 1
ATOM 1303 C C . THR A 1 174 ? 4.140 -3.483 10.623 1.00 87.25 174 THR A C 1
ATOM 1305 O O . THR A 1 174 ? 3.739 -3.497 11.781 1.00 87.25 174 THR A O 1
ATOM 1308 N N . MET A 1 175 ? 3.735 -2.568 9.736 1.00 86.31 175 MET A N 1
ATOM 1309 C CA . MET A 1 175 ? 2.885 -1.428 10.101 1.00 86.31 175 MET A CA 1
ATOM 1310 C C . MET A 1 175 ? 1.414 -1.589 9.718 1.00 86.31 175 MET A C 1
ATOM 1312 O O . MET A 1 175 ? 0.554 -1.094 10.438 1.00 86.31 175 MET A O 1
ATOM 1316 N N . LEU A 1 176 ? 1.120 -2.236 8.587 1.00 84.50 176 LEU A N 1
ATOM 1317 C CA . LEU A 1 176 ? -0.247 -2.411 8.079 1.00 84.50 176 LEU A CA 1
ATOM 1318 C C . LEU A 1 176 ? -0.771 -3.834 8.316 1.00 84.50 176 LEU A C 1
ATOM 1320 O O . LEU A 1 176 ? -1.980 -4.034 8.402 1.00 84.50 176 LEU A O 1
ATOM 1324 N N . GLY A 1 177 ? 0.130 -4.810 8.452 1.00 84.50 177 GLY A N 1
ATOM 1325 C CA . GLY A 1 177 ? -0.202 -6.233 8.462 1.00 84.50 177 GLY A CA 1
ATOM 1326 C C . GLY A 1 177 ? -0.317 -6.804 7.046 1.00 84.50 177 GLY A C 1
ATOM 1327 O O . GLY A 1 177 ? 0.056 -6.153 6.069 1.00 84.50 177 GLY A O 1
ATOM 1328 N N . GLY A 1 178 ? -0.821 -8.037 6.937 1.00 87.50 178 GLY A N 1
ATOM 1329 C CA . GLY A 1 178 ? -0.771 -8.807 5.689 1.00 87.50 178 GLY A CA 1
ATOM 1330 C C . GLY A 1 178 ? 0.663 -9.166 5.288 1.00 87.50 178 GLY A C 1
ATOM 1331 O O . GLY A 1 178 ? 1.599 -9.014 6.076 1.00 87.50 178 GLY A O 1
ATOM 1332 N N . THR A 1 179 ? 0.832 -9.617 4.049 1.00 93.50 179 THR A N 1
ATOM 1333 C CA . THR A 1 179 ? 2.144 -9.917 3.467 1.00 93.50 179 THR A CA 1
ATOM 1334 C C . THR A 1 179 ? 2.365 -9.054 2.237 1.00 93.50 179 THR A C 1
ATOM 1336 O O . THR A 1 179 ? 1.532 -9.010 1.332 1.00 93.50 179 THR A O 1
ATOM 1339 N N . TRP A 1 180 ? 3.518 -8.397 2.180 1.00 96.06 180 TRP A N 1
ATOM 1340 C CA . TRP A 1 180 ? 3.896 -7.463 1.131 1.00 96.06 180 TRP A CA 1
ATOM 1341 C C . TRP A 1 180 ? 5.276 -7.791 0.576 1.00 96.06 180 TRP A C 1
ATOM 1343 O O . TRP A 1 180 ? 6.247 -7.952 1.322 1.00 96.06 180 TRP A O 1
ATOM 1353 N N . ARG A 1 181 ? 5.371 -7.814 -0.750 1.00 94.88 181 ARG A N 1
ATOM 1354 C CA . ARG A 1 181 ? 6.599 -8.008 -1.515 1.00 94.88 181 ARG A CA 1
ATOM 1355 C C . ARG A 1 181 ? 7.103 -6.662 -2.024 1.00 94.88 181 ARG A C 1
ATOM 1357 O O . ARG A 1 181 ? 6.331 -5.849 -2.521 1.00 94.88 181 ARG A O 1
ATOM 1364 N N . LEU A 1 182 ? 8.407 -6.427 -1.920 1.00 95.12 182 LEU A N 1
ATOM 1365 C CA . LEU A 1 182 ? 9.038 -5.256 -2.523 1.00 95.12 182 LEU A CA 1
ATOM 1366 C C . LEU A 1 182 ? 9.333 -5.542 -4.002 1.00 95.12 182 LEU A C 1
ATOM 1368 O O . LEU A 1 182 ? 10.039 -6.503 -4.313 1.00 95.12 182 LEU A O 1
ATOM 1372 N N . LEU A 1 183 ? 8.836 -4.693 -4.895 1.00 94.00 183 LEU A N 1
ATOM 1373 C CA . LEU A 1 183 ? 9.146 -4.730 -6.321 1.00 94.00 183 LEU A CA 1
ATOM 1374 C C . LEU A 1 183 ? 10.446 -3.963 -6.585 1.00 94.00 183 LEU A C 1
ATOM 1376 O O . LEU A 1 183 ? 10.652 -2.861 -6.073 1.00 94.00 183 LEU A O 1
ATOM 1380 N N . ARG A 1 184 ? 11.354 -4.553 -7.369 1.00 90.81 184 ARG A N 1
ATOM 1381 C CA . ARG A 1 184 ? 12.690 -3.998 -7.634 1.00 90.81 184 ARG A CA 1
ATOM 1382 C C . ARG A 1 184 ? 13.000 -4.019 -9.117 1.00 90.81 184 ARG A C 1
ATOM 1384 O O . ARG A 1 184 ? 12.789 -5.030 -9.769 1.00 90.81 184 ARG A O 1
ATOM 1391 N N . GLY A 1 185 ? 13.576 -2.925 -9.613 1.00 88.81 185 GLY A N 1
ATOM 1392 C CA . GLY A 1 185 ? 14.068 -2.852 -10.990 1.00 88.81 185 GLY A CA 1
ATOM 1393 C C . GLY A 1 185 ? 12.972 -2.879 -12.056 1.00 88.81 185 GLY A C 1
ATOM 1394 O O . GLY A 1 185 ? 13.288 -3.144 -13.207 1.00 88.81 185 GLY A O 1
ATOM 1395 N N . VAL A 1 186 ? 11.726 -2.588 -11.679 1.00 89.88 186 VAL A N 1
ATOM 1396 C CA . VAL A 1 186 ? 10.562 -2.574 -12.569 1.00 89.88 186 VAL A CA 1
ATOM 1397 C C . VAL A 1 186 ? 9.887 -1.211 -12.532 1.00 89.88 186 VAL A C 1
ATOM 1399 O O . VAL A 1 186 ? 9.904 -0.525 -11.506 1.00 89.88 186 VAL A O 1
ATOM 1402 N N . PHE A 1 187 ? 9.264 -0.837 -13.642 1.00 88.75 187 PHE A N 1
ATOM 1403 C CA . PHE A 1 187 ? 8.263 0.220 -13.687 1.00 88.75 187 PHE A CA 1
ATOM 1404 C C . PHE A 1 187 ? 6.881 -0.419 -13.810 1.00 88.75 187 PHE A C 1
ATOM 1406 O O . PHE A 1 187 ? 6.736 -1.525 -14.327 1.00 88.75 187 PHE A O 1
ATOM 1413 N N . LEU A 1 188 ? 5.863 0.273 -13.308 1.00 90.62 188 LEU A N 1
ATOM 1414 C CA . LEU A 1 188 ? 4.486 -0.174 -13.462 1.00 90.62 188 LEU A CA 1
ATOM 1415 C C . LEU A 1 188 ? 4.004 0.246 -14.848 1.00 90.62 188 LEU A C 1
ATOM 1417 O O . LEU A 1 188 ? 4.078 1.425 -15.194 1.00 90.62 188 LEU A O 1
ATOM 1421 N N . TYR A 1 189 ? 3.529 -0.721 -15.623 1.00 87.25 189 TYR A N 1
ATOM 1422 C CA . TYR A 1 189 ? 2.901 -0.497 -16.916 1.00 87.25 189 TYR A CA 1
ATOM 1423 C C . TYR A 1 189 ? 1.399 -0.743 -16.769 1.00 87.25 189 TYR A C 1
ATOM 1425 O O . TYR A 1 189 ? 0.989 -1.777 -16.238 1.00 87.25 189 TYR A O 1
ATOM 1433 N N . GLY A 1 190 ? 0.589 0.237 -17.170 1.00 88.25 190 GLY A N 1
ATOM 1434 C CA . GLY A 1 190 ? -0.865 0.115 -17.133 1.00 88.25 190 GLY A CA 1
ATOM 1435 C C . GLY A 1 190 ? -1.314 -0.965 -18.108 1.00 88.25 190 GLY A C 1
ATOM 1436 O O . GLY A 1 190 ? -0.926 -0.935 -19.271 1.00 88.25 190 GLY A O 1
ATOM 1437 N N . ALA A 1 191 ? -2.097 -1.930 -17.631 1.00 85.88 191 ALA A N 1
ATOM 1438 C CA . ALA A 1 191 ? -2.637 -2.965 -18.498 1.00 85.88 191 ALA A CA 1
ATOM 1439 C C . ALA A 1 191 ? -3.607 -2.347 -19.519 1.00 85.88 191 ALA A C 1
ATOM 1441 O O . ALA A 1 191 ? -4.515 -1.604 -19.146 1.00 85.88 191 ALA A O 1
ATOM 1442 N N . GLU A 1 192 ? -3.420 -2.685 -20.794 1.00 85.19 192 GLU A N 1
ATOM 1443 C CA . GLU A 1 192 ? -4.428 -2.475 -21.838 1.00 85.19 192 GLU A CA 1
ATOM 1444 C C . GLU A 1 192 ? -5.667 -3.344 -21.561 1.00 85.19 192 GLU A C 1
ATOM 1446 O O . GLU A 1 192 ? -5.580 -4.342 -20.842 1.00 85.19 192 GLU A O 1
ATOM 1451 N N . ALA A 1 193 ? -6.819 -2.989 -22.139 1.00 80.81 193 ALA A N 1
ATOM 1452 C CA . ALA A 1 193 ? -8.105 -3.638 -21.848 1.00 80.81 193 ALA A CA 1
ATOM 1453 C C . ALA A 1 193 ? -8.089 -5.174 -22.004 1.00 80.81 193 ALA A C 1
ATOM 1455 O O . ALA A 1 193 ? -8.739 -5.872 -21.228 1.00 80.81 193 ALA A O 1
ATOM 1456 N N . ASP A 1 194 ? -7.307 -5.685 -22.959 1.00 75.25 194 ASP A N 1
ATOM 1457 C CA . ASP A 1 194 ? -7.229 -7.112 -23.297 1.00 75.25 194 ASP A CA 1
ATOM 1458 C C . ASP A 1 194 ? -5.976 -7.804 -22.730 1.00 75.25 194 ASP A C 1
ATOM 1460 O O . ASP A 1 194 ? -5.715 -8.978 -23.006 1.00 75.25 194 ASP A O 1
ATOM 1464 N N . SER A 1 195 ? -5.169 -7.092 -21.941 1.00 76.19 195 SER A N 1
ATOM 1465 C CA . SER A 1 195 ? -3.956 -7.653 -21.353 1.00 76.19 195 SER A CA 1
ATOM 1466 C C . SER A 1 195 ? -4.294 -8.599 -20.207 1.00 76.19 195 SER A C 1
ATOM 1468 O O . SER A 1 195 ? -5.007 -8.248 -19.266 1.00 76.19 195 SER A O 1
ATOM 1470 N N . ALA A 1 196 ? -3.711 -9.799 -20.232 1.00 73.00 196 ALA A N 1
ATOM 1471 C CA . ALA A 1 196 ? -3.763 -10.697 -19.087 1.00 73.00 196 ALA A CA 1
ATOM 1472 C C . ALA A 1 196 ? -3.077 -10.032 -17.880 1.00 73.00 196 ALA A C 1
ATOM 1474 O O . ALA A 1 196 ? -1.879 -9.749 -17.917 1.00 73.00 196 ALA A O 1
ATOM 1475 N N . ILE A 1 197 ? -3.830 -9.789 -16.803 1.00 77.94 197 ILE A N 1
ATOM 1476 C CA . ILE A 1 197 ? -3.267 -9.295 -15.543 1.00 77.94 197 ILE A CA 1
ATOM 1477 C C . ILE A 1 197 ? -2.514 -10.446 -14.879 1.00 77.94 197 ILE A C 1
ATOM 1479 O O . ILE A 1 197 ? -3.076 -11.506 -14.603 1.00 77.94 197 ILE A O 1
ATOM 1483 N N . THR A 1 198 ? -1.230 -10.230 -14.619 1.00 74.25 198 THR A N 1
ATOM 1484 C CA . THR A 1 198 ? -0.342 -11.202 -13.981 1.00 74.25 198 THR A CA 1
ATOM 1485 C C . THR A 1 198 ? 0.206 -10.623 -12.683 1.00 74.25 198 THR A C 1
ATOM 1487 O O . THR A 1 198 ? 0.618 -9.468 -12.637 1.00 74.25 198 THR A O 1
ATOM 1490 N N . ASN A 1 199 ? 0.268 -11.461 -11.646 1.00 69.06 199 ASN A N 1
ATOM 1491 C CA . ASN A 1 199 ? 0.884 -11.127 -10.354 1.00 69.06 199 ASN A CA 1
ATOM 1492 C C . ASN A 1 199 ? 2.414 -11.325 -10.362 1.00 69.06 199 ASN A C 1
ATOM 1494 O O . ASN A 1 199 ? 3.078 -11.239 -9.326 1.00 69.06 199 ASN A O 1
ATOM 1498 N N . ASN A 1 200 ? 2.988 -11.666 -11.515 1.00 76.88 200 ASN A N 1
ATOM 1499 C CA . ASN A 1 200 ? 4.420 -11.823 -11.702 1.00 76.88 200 ASN A CA 1
ATOM 1500 C C . ASN A 1 200 ? 5.000 -10.599 -12.401 1.00 76.88 200 ASN A C 1
ATOM 1502 O O . ASN A 1 200 ? 4.411 -10.055 -13.337 1.00 76.88 200 ASN A O 1
ATOM 1506 N N . VAL A 1 201 ? 6.203 -10.225 -11.969 1.00 78.81 201 VAL A N 1
ATOM 1507 C CA . VAL A 1 201 ? 7.076 -9.360 -12.756 1.00 78.81 201 VAL A CA 1
ATOM 1508 C C . VAL A 1 201 ? 7.392 -10.088 -14.057 1.00 78.81 201 VAL A C 1
ATOM 1510 O O . VAL A 1 201 ? 7.817 -11.242 -14.027 1.00 78.81 201 VAL A O 1
ATOM 1513 N N . LEU A 1 202 ? 7.152 -9.422 -15.181 1.00 81.50 202 LEU A N 1
ATOM 1514 C CA . LEU A 1 202 ? 7.502 -9.938 -16.496 1.00 81.50 202 LEU A CA 1
ATOM 1515 C C . LEU A 1 202 ? 8.963 -9.617 -16.813 1.00 81.50 202 LEU A C 1
ATOM 1517 O O . LEU A 1 202 ? 9.447 -8.528 -16.498 1.00 81.50 202 LEU A O 1
ATOM 1521 N N . ASP A 1 203 ? 9.635 -10.554 -17.475 1.00 71.94 203 ASP A N 1
ATOM 1522 C CA . ASP A 1 203 ? 10.984 -10.361 -17.997 1.00 71.94 203 ASP A CA 1
ATOM 1523 C C . ASP A 1 203 ? 10.895 -9.549 -19.296 1.00 71.94 203 ASP A C 1
ATOM 1525 O O . ASP A 1 203 ? 10.645 -10.081 -20.377 1.00 71.94 203 ASP A O 1
ATOM 1529 N N . GLY A 1 204 ? 11.036 -8.230 -19.181 1.00 81.94 204 GLY A N 1
ATOM 1530 C CA . GLY A 1 204 ? 10.980 -7.309 -20.311 1.00 81.94 204 GLY A CA 1
ATOM 1531 C C . GLY A 1 204 ? 11.648 -5.970 -20.009 1.00 81.94 204 GLY A C 1
ATOM 1532 O O . GLY A 1 204 ? 11.901 -5.626 -18.854 1.00 81.94 204 GLY A O 1
ATOM 1533 N N . GLY A 1 205 ? 11.919 -5.205 -21.067 1.00 87.25 205 GLY A N 1
ATOM 1534 C CA . GLY A 1 205 ? 12.628 -3.929 -20.986 1.00 87.25 205 GLY A CA 1
ATOM 1535 C C . GLY A 1 205 ? 14.125 -4.071 -20.689 1.00 87.25 205 GLY A C 1
ATOM 1536 O O . GLY A 1 205 ? 14.610 -5.094 -20.211 1.00 87.25 205 GLY A O 1
ATOM 1537 N N . GLU A 1 206 ? 14.879 -3.011 -20.970 1.00 91.25 206 GLU A N 1
ATOM 1538 C CA . GLU A 1 206 ? 16.329 -2.977 -20.773 1.00 91.25 206 GLU A CA 1
ATOM 1539 C C . GLU A 1 206 ? 16.788 -1.586 -20.325 1.00 91.25 206 GLU A C 1
ATOM 1541 O O . GLU A 1 206 ? 16.308 -0.566 -20.820 1.00 91.25 206 GLU A O 1
ATOM 1546 N N . LYS A 1 207 ? 17.733 -1.533 -19.375 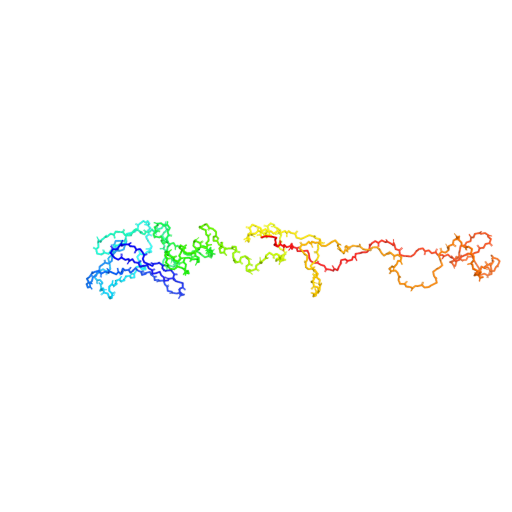1.00 92.00 207 LYS A N 1
ATOM 1547 C CA . LYS A 1 207 ? 18.297 -0.258 -18.886 1.00 92.00 207 LYS A CA 1
ATOM 1548 C C . LYS A 1 207 ? 19.208 0.406 -19.913 1.00 92.00 207 LYS A C 1
ATOM 1550 O O . LYS A 1 207 ? 19.324 1.630 -19.930 1.00 92.00 207 LYS A O 1
ATOM 1555 N N . ALA A 1 208 ? 19.892 -0.400 -20.715 1.00 94.12 208 ALA A N 1
ATOM 1556 C CA . ALA A 1 208 ? 20.770 0.054 -21.774 1.00 94.12 208 ALA A CA 1
ATOM 1557 C C . ALA A 1 208 ? 20.625 -0.881 -22.968 1.00 94.12 208 ALA A C 1
ATOM 1559 O O . ALA A 1 208 ? 20.527 -2.089 -22.772 1.00 94.12 208 ALA A O 1
ATOM 1560 N N . HIS A 1 209 ? 20.639 -0.303 -24.164 1.00 94.56 209 HIS A N 1
ATOM 1561 C CA . HIS A 1 209 ? 20.412 -1.006 -25.418 1.00 94.56 209 HIS A CA 1
ATOM 1562 C C . HIS A 1 209 ? 21.569 -0.737 -26.379 1.00 94.56 209 HIS A C 1
ATOM 1564 O O . HIS A 1 209 ? 22.000 0.411 -26.520 1.00 94.56 209 HIS A O 1
ATOM 1570 N N . ALA A 1 210 ? 22.082 -1.784 -27.023 1.00 93.50 210 ALA A N 1
ATOM 1571 C CA . ALA A 1 210 ? 23.045 -1.660 -28.110 1.00 93.50 210 ALA A CA 1
ATOM 1572 C C . ALA A 1 210 ? 22.343 -1.969 -29.430 1.00 93.50 210 ALA A C 1
ATOM 1574 O O . ALA A 1 210 ? 21.897 -3.095 -29.625 1.00 93.50 210 ALA A O 1
ATOM 1575 N N . LEU A 1 211 ? 22.309 -0.978 -30.323 1.00 91.06 211 LEU A N 1
ATOM 1576 C CA . LEU A 1 211 ? 21.663 -1.104 -31.626 1.00 91.06 211 LEU A CA 1
ATOM 1577 C C . LEU A 1 211 ? 22.259 -2.263 -32.429 1.00 91.06 211 LEU A C 1
ATOM 1579 O O . LEU A 1 211 ? 23.467 -2.314 -32.685 1.00 91.06 211 LEU A O 1
ATOM 1583 N N . GLY A 1 212 ? 21.388 -3.163 -32.862 1.00 87.88 212 GLY A N 1
ATOM 1584 C CA . GLY A 1 212 ? 21.671 -4.202 -33.830 1.00 87.88 212 GLY A CA 1
ATOM 1585 C C . GLY A 1 212 ? 21.557 -3.703 -35.269 1.00 87.88 212 GLY A C 1
ATOM 1586 O O . GLY A 1 212 ? 20.978 -2.661 -35.574 1.00 87.88 212 GLY A O 1
ATOM 1587 N N . VAL A 1 213 ? 22.078 -4.505 -36.200 1.00 82.81 213 VAL A N 1
ATOM 1588 C CA . VAL A 1 213 ? 22.027 -4.205 -37.642 1.00 82.81 213 VAL A CA 1
ATOM 1589 C C . VAL A 1 213 ? 20.584 -4.043 -38.139 1.00 82.81 213 VAL A C 1
ATOM 1591 O O . VAL A 1 213 ? 20.324 -3.204 -38.996 1.00 82.81 213 VAL A O 1
ATOM 1594 N N . THR A 1 214 ? 19.637 -4.803 -37.582 1.00 88.12 214 THR A N 1
ATOM 1595 C CA . THR A 1 214 ? 18.210 -4.762 -37.946 1.00 88.12 214 THR A CA 1
ATOM 1596 C C . THR A 1 214 ? 17.477 -3.513 -37.461 1.00 88.12 214 THR A C 1
ATOM 1598 O O . THR A 1 214 ? 16.370 -3.253 -37.918 1.00 88.12 214 THR A O 1
ATOM 1601 N N . GLU A 1 215 ? 18.066 -2.754 -36.539 1.00 89.94 215 GLU A N 1
ATOM 1602 C CA . GLU A 1 215 ? 17.474 -1.541 -35.961 1.00 89.94 215 GLU A CA 1
ATOM 1603 C C . GLU A 1 215 ? 17.982 -0.269 -36.656 1.00 89.94 215 GLU A C 1
ATOM 1605 O O . GLU A 1 215 ? 17.534 0.838 -36.353 1.00 89.94 215 GLU A O 1
ATOM 1610 N N . MET A 1 216 ? 18.900 -0.406 -37.620 1.00 85.56 216 MET A N 1
ATOM 1611 C CA . MET A 1 216 ? 19.378 0.716 -38.419 1.00 85.56 216 MET A CA 1
ATOM 1612 C C . MET A 1 216 ? 18.385 1.035 -39.549 1.00 85.56 216 MET A C 1
ATOM 1614 O O . MET A 1 216 ? 17.980 0.126 -40.278 1.00 85.56 216 MET A O 1
ATOM 1618 N N . PRO A 1 217 ? 18.018 2.314 -39.761 1.00 86.50 217 PRO A N 1
ATOM 1619 C CA . PRO A 1 217 ? 17.197 2.709 -40.901 1.00 86.50 217 PRO A CA 1
ATOM 1620 C C . PRO A 1 217 ? 17.807 2.273 -42.237 1.00 86.50 217 PRO A C 1
ATOM 1622 O O . PRO A 1 217 ? 19.028 2.179 -42.379 1.00 86.50 217 PRO A O 1
ATOM 1625 N N . ALA A 1 218 ? 16.961 2.064 -43.249 1.00 84.00 218 ALA A N 1
ATOM 1626 C CA . ALA A 1 218 ? 17.438 1.861 -44.611 1.00 84.00 218 ALA A CA 1
ATOM 1627 C C . ALA A 1 218 ? 18.288 3.067 -45.042 1.00 84.00 218 ALA A C 1
ATOM 1629 O O . ALA A 1 218 ? 17.863 4.219 -44.952 1.00 84.00 218 ALA A O 1
ATOM 1630 N N . HIS A 1 219 ? 19.512 2.785 -45.466 1.00 72.56 219 HIS A N 1
ATOM 1631 C CA . HIS A 1 219 ? 20.521 3.769 -45.821 1.00 72.56 219 HIS A CA 1
ATOM 1632 C C . HIS A 1 219 ? 21.340 3.178 -46.974 1.00 72.56 219 HIS A C 1
ATOM 1634 O O . HIS A 1 219 ? 21.729 2.010 -46.944 1.00 72.56 219 HIS A O 1
ATOM 1640 N N . GLU A 1 220 ? 21.543 3.957 -48.033 1.00 66.56 220 GLU A N 1
ATOM 1641 C CA . GLU A 1 220 ? 22.271 3.535 -49.232 1.00 66.56 220 GLU A CA 1
ATOM 1642 C C . GLU A 1 220 ? 23.653 4.199 -49.286 1.00 66.56 220 GLU A C 1
ATOM 1644 O O . GLU A 1 220 ? 23.889 5.238 -48.672 1.00 66.56 220 GLU A O 1
ATOM 1649 N N . GLY A 1 221 ? 24.581 3.622 -50.056 1.00 58.31 221 GLY A N 1
ATOM 1650 C CA . GLY A 1 221 ? 25.880 4.253 -50.326 1.00 58.31 221 GLY A CA 1
ATOM 1651 C C . GLY A 1 221 ? 26.992 3.952 -49.314 1.00 58.31 221 GLY A C 1
ATOM 1652 O O . GLY A 1 221 ? 28.005 4.652 -49.294 1.00 58.31 221 GLY A O 1
ATOM 1653 N N . HIS A 1 222 ? 26.857 2.894 -48.509 1.00 60.81 222 HIS A N 1
ATOM 1654 C CA . HIS A 1 222 ? 27.899 2.460 -47.574 1.00 60.81 222 HIS A CA 1
ATOM 1655 C C . HIS A 1 222 ? 28.916 1.541 -48.264 1.00 60.81 222 HIS A C 1
ATOM 1657 O O . HIS A 1 222 ? 28.648 0.374 -48.539 1.00 60.81 222 HIS A O 1
ATOM 1663 N N . LEU A 1 223 ? 30.112 2.064 -48.545 1.00 56.75 223 LEU A N 1
ATOM 1664 C CA . LEU A 1 223 ? 31.231 1.276 -49.070 1.00 56.75 223 LEU A CA 1
ATOM 1665 C C . LEU A 1 223 ? 31.908 0.534 -47.910 1.00 56.75 223 LEU A C 1
ATOM 1667 O O . LEU A 1 223 ? 32.710 1.100 -47.175 1.00 56.75 223 LEU A O 1
ATOM 1671 N N . TYR A 1 224 ? 31.538 -0.736 -47.740 1.00 52.31 224 TYR A N 1
ATOM 1672 C CA . TYR A 1 224 ? 32.013 -1.616 -46.661 1.00 52.31 224 TYR A CA 1
ATOM 1673 C C . TYR A 1 224 ? 33.282 -2.413 -47.038 1.00 52.31 224 TYR A C 1
ATOM 1675 O O . TYR A 1 224 ? 34.004 -2.905 -46.180 1.00 52.31 224 TYR A O 1
ATOM 1683 N N . SER A 1 225 ? 33.556 -2.541 -48.340 1.00 51.22 225 SER A N 1
ATOM 1684 C CA . SER A 1 225 ? 34.394 -3.581 -48.961 1.00 51.22 225 SER A CA 1
ATOM 1685 C C . SER A 1 225 ? 34.040 -4.996 -48.476 1.00 51.22 225 SER A C 1
ATOM 1687 O O . SER A 1 225 ? 34.541 -5.480 -47.466 1.00 51.22 225 SER A O 1
ATOM 1689 N N . ASN A 1 226 ? 33.177 -5.690 -49.223 1.00 45.09 226 ASN A N 1
ATOM 1690 C CA . ASN A 1 226 ? 32.999 -7.128 -49.055 1.00 45.09 226 ASN A CA 1
ATOM 1691 C C . ASN A 1 226 ? 33.918 -7.844 -50.050 1.00 45.09 226 ASN A C 1
ATOM 1693 O O . ASN A 1 226 ? 33.644 -7.880 -51.250 1.00 45.09 226 ASN A O 1
ATOM 1697 N N . ARG A 1 227 ? 35.043 -8.376 -49.572 1.00 43.75 227 ARG A N 1
ATOM 1698 C CA . ARG A 1 227 ? 35.862 -9.286 -50.373 1.00 43.75 227 ARG A CA 1
ATOM 1699 C C . ARG A 1 227 ? 35.290 -10.692 -50.198 1.00 43.75 227 ARG A C 1
ATOM 1701 O O . ARG A 1 227 ? 35.464 -11.289 -49.143 1.00 43.75 227 ARG A O 1
ATOM 1708 N N . GLY A 1 228 ? 34.640 -11.201 -51.248 1.00 48.59 228 GLY A N 1
ATOM 1709 C CA . GLY A 1 228 ? 34.212 -12.601 -51.351 1.00 48.59 228 GLY A CA 1
ATOM 1710 C C . GLY A 1 228 ? 32.784 -12.797 -51.865 1.00 48.59 228 GLY A C 1
ATOM 1711 O O . GLY A 1 228 ? 31.939 -13.291 -51.132 1.00 48.59 228 GLY A O 1
ATOM 1712 N N . GLY A 1 229 ? 32.505 -12.443 -53.120 1.00 35.34 229 GLY A N 1
ATOM 1713 C CA . GLY A 1 229 ? 31.235 -12.771 -53.771 1.00 35.34 229 GLY A CA 1
ATOM 1714 C C . GLY A 1 229 ? 31.327 -12.518 -55.268 1.00 35.34 229 GLY A C 1
ATOM 1715 O O . GLY A 1 229 ? 31.466 -11.377 -55.692 1.00 35.34 229 GLY A O 1
ATOM 1716 N N . GLY A 1 230 ? 31.340 -13.589 -56.060 1.00 42.81 230 GLY A N 1
ATOM 1717 C CA . GLY A 1 230 ? 31.241 -13.492 -57.510 1.00 42.81 230 GLY A CA 1
ATOM 1718 C C . GLY A 1 230 ? 29.882 -12.936 -57.933 1.00 42.81 230 GLY A C 1
ATOM 1719 O O . GLY A 1 230 ? 28.881 -13.187 -57.271 1.00 42.81 230 GLY A O 1
ATOM 1720 N N . GLY A 1 231 ? 29.876 -12.229 -59.063 1.00 43.09 231 GLY A N 1
ATOM 1721 C CA . GLY A 1 231 ? 28.657 -11.797 -59.743 1.00 43.09 231 GLY A CA 1
ATOM 1722 C C . GLY A 1 231 ? 28.137 -10.447 -59.268 1.00 43.09 231 GLY A C 1
ATOM 1723 O O . GLY A 1 231 ? 27.191 -10.387 -58.504 1.00 43.09 231 GLY A O 1
ATOM 1724 N N . ASP A 1 232 ? 28.793 -9.368 -59.690 1.00 38.22 232 ASP A N 1
ATOM 1725 C CA . ASP A 1 232 ? 28.157 -8.323 -60.501 1.00 38.22 232 ASP A CA 1
ATOM 1726 C C . ASP A 1 232 ? 29.201 -7.255 -60.841 1.00 38.22 232 ASP A C 1
ATOM 1728 O O . ASP A 1 232 ? 29.932 -6.747 -59.989 1.00 38.22 232 ASP A O 1
ATOM 1732 N N . ALA A 1 233 ? 29.333 -6.969 -62.135 1.00 41.50 233 ALA A N 1
ATOM 1733 C CA . ALA A 1 233 ? 30.337 -6.071 -62.683 1.00 41.50 233 ALA A CA 1
ATOM 1734 C C . ALA A 1 233 ? 30.003 -4.607 -62.355 1.00 41.50 233 ALA A C 1
ATOM 1736 O O . ALA A 1 233 ? 29.454 -3.876 -63.176 1.00 41.50 233 ALA A O 1
ATOM 1737 N N . VAL A 1 234 ? 30.365 -4.152 -61.159 1.00 42.94 234 VAL A N 1
ATOM 1738 C CA . VAL A 1 234 ? 30.420 -2.720 -60.845 1.00 42.94 234 VAL A CA 1
ATOM 1739 C C . VAL A 1 234 ? 31.753 -2.173 -61.358 1.00 42.94 234 VAL A C 1
ATOM 1741 O O . VAL A 1 234 ? 32.782 -2.263 -60.694 1.00 42.94 234 VAL A O 1
ATOM 1744 N N . SER A 1 235 ? 31.766 -1.615 -62.571 1.00 49.00 235 SER A N 1
ATOM 1745 C CA . SER A 1 235 ? 32.910 -0.845 -63.076 1.00 49.00 235 SER A CA 1
ATOM 1746 C C . SER A 1 235 ? 33.131 0.396 -62.207 1.00 49.00 235 SER A C 1
ATOM 1748 O O . SER A 1 235 ? 32.485 1.422 -62.420 1.00 49.00 235 SER A O 1
ATOM 1750 N N . LYS A 1 236 ? 34.033 0.335 -61.221 1.00 50.72 236 LYS A N 1
ATOM 1751 C CA . LYS A 1 236 ? 34.455 1.535 -60.482 1.00 50.72 236 LYS A CA 1
ATOM 1752 C C . LYS A 1 236 ? 35.832 1.389 -59.833 1.00 50.72 236 LYS A C 1
ATOM 1754 O O . LYS A 1 236 ? 35.970 1.497 -58.619 1.00 50.72 236 LYS A O 1
ATOM 1759 N N . TYR A 1 237 ? 36.858 1.200 -60.656 1.00 59.53 237 TYR A N 1
ATOM 1760 C CA . TYR A 1 237 ? 38.246 1.216 -60.201 1.00 59.53 237 TYR A CA 1
ATOM 1761 C C . TYR A 1 237 ? 39.066 2.218 -61.014 1.00 59.53 237 TYR A C 1
ATOM 1763 O O . TYR A 1 237 ? 39.022 2.218 -62.245 1.00 59.53 237 TYR A O 1
ATOM 1771 N N . ILE A 1 238 ? 39.758 3.123 -60.316 1.00 59.94 238 ILE A N 1
ATOM 1772 C CA . ILE A 1 238 ? 40.609 4.152 -60.923 1.00 59.94 238 ILE A CA 1
ATOM 1773 C C . ILE A 1 238 ? 42.047 3.614 -60.937 1.00 59.94 238 ILE A C 1
ATOM 1775 O O . ILE A 1 238 ? 42.576 3.305 -59.865 1.00 59.94 238 ILE A O 1
ATOM 1779 N N . PRO A 1 239 ? 42.705 3.510 -62.106 1.00 64.38 239 PRO A N 1
ATOM 1780 C CA . PRO A 1 239 ? 44.080 3.038 -62.165 1.00 64.38 239 PRO A CA 1
ATOM 1781 C C . PRO A 1 239 ? 45.040 4.050 -61.514 1.00 64.38 239 PRO A C 1
ATOM 1783 O O . PRO A 1 239 ? 44.810 5.261 -61.610 1.00 64.38 239 PRO A O 1
ATOM 1786 N N . PRO A 1 240 ? 46.153 3.597 -60.905 1.00 65.25 240 PRO A N 1
ATOM 1787 C CA . PRO A 1 240 ? 47.068 4.473 -60.169 1.00 65.25 240 PRO A CA 1
ATOM 1788 C C . PRO A 1 240 ? 47.580 5.691 -60.950 1.00 65.25 240 PRO A C 1
ATOM 1790 O O . PRO A 1 240 ? 47.705 6.787 -60.403 1.00 65.25 240 PRO A O 1
ATOM 1793 N N . ALA A 1 241 ? 47.792 5.531 -62.258 1.00 68.12 241 ALA A N 1
ATOM 1794 C CA . ALA A 1 241 ? 48.214 6.612 -63.147 1.00 68.12 241 ALA A CA 1
ATOM 1795 C C . ALA A 1 241 ? 47.208 7.779 -63.214 1.00 68.12 241 ALA A C 1
ATOM 1797 O O . ALA A 1 241 ? 47.612 8.930 -63.352 1.00 68.12 241 ALA A O 1
ATOM 1798 N N . SER A 1 242 ? 45.906 7.512 -63.076 1.00 67.06 242 SER A N 1
ATOM 1799 C CA . SER A 1 242 ? 44.858 8.540 -63.114 1.00 67.06 242 SER A CA 1
ATOM 1800 C C . SER A 1 242 ? 44.784 9.370 -61.826 1.00 67.06 242 SER A C 1
ATOM 1802 O O . SER A 1 242 ? 44.305 10.501 -61.856 1.00 67.06 242 SER A O 1
ATOM 1804 N N . MET A 1 243 ? 45.286 8.840 -60.706 1.00 62.25 243 MET A N 1
ATOM 1805 C CA . MET A 1 243 ? 45.394 9.558 -59.429 1.00 62.25 243 MET A CA 1
ATOM 1806 C C . MET A 1 243 ? 46.647 10.444 -59.356 1.00 62.25 243 MET A C 1
ATOM 1808 O O . MET A 1 243 ? 46.620 11.488 -58.703 1.00 62.25 243 MET A O 1
ATOM 1812 N N . ALA A 1 244 ? 47.719 10.087 -60.075 1.00 62.16 244 ALA A N 1
ATOM 1813 C CA . ALA A 1 244 ? 48.976 10.841 -60.097 1.00 62.16 244 ALA A CA 1
ATOM 1814 C C . ALA A 1 244 ? 48.820 12.295 -60.600 1.00 62.16 244 ALA A C 1
ATOM 1816 O O . ALA A 1 244 ? 49.558 13.175 -60.162 1.00 62.16 244 ALA A O 1
ATOM 1817 N N . SER A 1 245 ? 47.824 12.584 -61.450 1.00 59.75 245 SER A N 1
ATOM 1818 C CA . SER A 1 245 ? 47.513 13.951 -61.912 1.00 59.75 245 SER A CA 1
ATOM 1819 C C . SER A 1 245 ? 46.959 14.889 -60.827 1.00 59.75 245 SER A C 1
ATOM 1821 O O . SER A 1 245 ? 46.923 16.096 -61.052 1.00 59.75 245 SER A O 1
ATOM 1823 N N . TYR A 1 246 ? 46.529 14.379 -59.666 1.00 55.81 246 TYR A N 1
ATOM 1824 C CA . TYR A 1 246 ? 45.798 15.150 -58.647 1.00 55.81 246 TYR A CA 1
ATOM 1825 C C . TYR A 1 246 ? 46.573 15.394 -57.328 1.00 55.81 246 TYR A C 1
ATOM 1827 O O . TYR A 1 246 ? 46.009 15.953 -56.377 1.00 55.81 246 TYR A O 1
ATOM 1835 N N . GLY A 1 247 ? 47.870 15.053 -57.281 1.00 56.19 247 GLY A N 1
ATOM 1836 C CA . GLY A 1 247 ? 48.788 15.345 -56.164 1.00 56.19 247 GLY A CA 1
ATOM 1837 C C . GLY A 1 247 ? 48.842 14.281 -55.051 1.00 56.19 247 GLY A C 1
ATOM 1838 O O . GLY A 1 247 ? 48.122 13.290 -55.083 1.00 56.19 247 GLY A O 1
ATOM 1839 N N . SER A 1 248 ? 49.711 14.484 -54.050 1.00 54.81 248 SER A N 1
ATOM 1840 C CA . SER A 1 248 ? 50.090 13.502 -53.007 1.00 54.81 248 SER A CA 1
ATOM 1841 C C . SER A 1 248 ? 49.270 13.553 -51.703 1.00 54.81 248 SER A C 1
ATOM 1843 O O . SER A 1 248 ? 49.689 13.020 -50.676 1.00 54.81 248 SER A O 1
ATOM 1845 N N . THR A 1 249 ? 48.108 14.208 -51.696 1.00 53.12 249 THR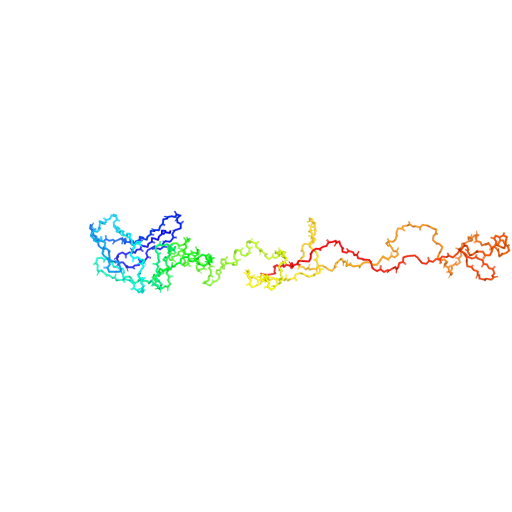 A N 1
ATOM 1846 C CA . THR A 1 249 ? 47.275 14.351 -50.487 1.00 53.12 249 THR A CA 1
ATOM 1847 C C . THR A 1 249 ? 46.340 13.141 -50.304 1.00 53.12 249 THR A C 1
ATOM 1849 O O . THR A 1 249 ? 45.694 12.747 -51.277 1.00 53.12 249 THR A O 1
ATOM 1852 N N . PRO A 1 250 ? 46.185 12.565 -49.093 1.00 51.31 250 PRO A N 1
ATOM 1853 C CA . PRO A 1 250 ? 45.237 11.470 -48.845 1.00 51.31 250 PRO A CA 1
ATOM 1854 C C . PRO A 1 250 ? 43.779 11.922 -49.061 1.00 51.31 250 PRO A C 1
ATOM 1856 O O . PRO A 1 250 ? 43.325 12.865 -48.418 1.00 51.31 250 PRO A O 1
ATOM 1859 N N . ARG A 1 251 ? 43.030 11.262 -49.959 1.00 59.03 251 ARG A N 1
ATOM 1860 C CA . ARG A 1 251 ? 41.666 11.669 -50.387 1.00 59.03 251 ARG A CA 1
ATOM 1861 C C . ARG A 1 251 ? 40.573 10.613 -50.142 1.00 59.03 251 ARG A C 1
ATOM 1863 O O . ARG A 1 251 ? 39.605 10.550 -50.890 1.00 59.03 251 ARG A O 1
ATOM 1870 N N . GLY A 1 252 ? 40.716 9.775 -49.111 1.00 55.97 252 GLY A N 1
ATOM 1871 C CA . GLY A 1 252 ? 39.715 8.743 -48.789 1.00 55.97 252 GLY A CA 1
ATOM 1872 C C . GLY A 1 252 ? 39.775 7.510 -49.696 1.00 55.97 252 GLY A C 1
ATOM 1873 O O . GLY A 1 252 ? 38.761 6.855 -49.906 1.00 55.97 252 GLY A O 1
ATOM 1874 N N . TRP A 1 253 ? 40.962 7.202 -50.222 1.00 65.62 253 TRP A N 1
ATOM 1875 C CA . TRP A 1 253 ? 41.264 5.997 -50.992 1.00 65.62 253 TRP A CA 1
ATOM 1876 C C . TRP A 1 253 ? 42.422 5.260 -50.326 1.00 65.62 253 TRP A C 1
ATOM 1878 O O . TRP A 1 253 ? 43.336 5.899 -49.803 1.00 65.62 253 TRP A O 1
ATOM 1888 N N . LEU A 1 254 ? 42.382 3.935 -50.338 1.00 64.44 254 LEU A N 1
ATOM 1889 C CA . LEU A 1 254 ? 43.460 3.079 -49.860 1.00 64.44 254 LEU A CA 1
ATOM 1890 C C . LEU A 1 254 ? 44.220 2.491 -51.060 1.00 64.44 254 LEU A C 1
ATOM 1892 O O . LEU A 1 254 ? 43.614 2.139 -52.071 1.00 64.44 254 LEU A O 1
ATOM 1896 N N . ASP A 1 255 ? 45.545 2.405 -50.935 1.00 66.62 255 ASP A N 1
ATOM 1897 C CA . ASP A 1 255 ? 46.467 1.907 -51.961 1.00 66.62 255 ASP A CA 1
ATOM 1898 C C . ASP A 1 255 ? 46.834 0.442 -51.680 1.00 66.62 255 ASP A C 1
ATOM 1900 O O . ASP A 1 255 ? 47.360 0.134 -50.609 1.00 66.62 255 ASP A O 1
ATOM 1904 N N . LEU A 1 256 ? 46.561 -0.468 -52.618 1.00 66.38 256 LEU A N 1
ATOM 1905 C CA . LEU A 1 256 ? 47.029 -1.863 -52.567 1.00 66.38 256 LEU A CA 1
ATOM 1906 C C . LEU A 1 256 ? 47.994 -2.185 -53.722 1.00 66.38 256 LEU A C 1
ATOM 1908 O O . LEU A 1 256 ? 48.001 -3.298 -54.252 1.00 66.38 256 LEU A O 1
ATOM 1912 N N . ALA A 1 257 ? 48.813 -1.205 -54.113 1.00 64.75 257 ALA A N 1
ATOM 1913 C CA . ALA A 1 257 ? 49.896 -1.263 -55.100 1.00 64.75 257 ALA A CA 1
ATOM 1914 C C . ALA A 1 257 ? 49.482 -1.477 -56.568 1.00 64.75 257 ALA A C 1
ATOM 1916 O O . ALA A 1 257 ? 50.201 -1.052 -57.469 1.00 64.75 257 ALA A O 1
ATOM 1917 N N . SER A 1 258 ? 48.339 -2.113 -56.833 1.00 66.38 258 SER A N 1
ATOM 1918 C CA . SER A 1 258 ? 47.815 -2.349 -58.191 1.00 66.38 258 SER A CA 1
ATOM 1919 C C . SER A 1 258 ? 46.493 -1.632 -58.471 1.00 66.38 258 SER A C 1
ATOM 1921 O O . SER A 1 258 ? 46.128 -1.456 -59.631 1.00 66.38 258 SER A O 1
ATOM 1923 N N . GLU A 1 259 ? 45.798 -1.174 -57.428 1.00 65.88 259 GLU A N 1
ATOM 1924 C CA . GLU A 1 259 ? 44.470 -0.576 -57.524 1.00 65.88 259 GLU A CA 1
ATOM 1925 C C . GLU A 1 259 ? 44.158 0.264 -56.276 1.00 65.88 259 GLU A C 1
ATOM 1927 O O . GLU A 1 259 ? 44.591 -0.069 -55.166 1.00 65.88 259 GLU A O 1
ATOM 1932 N N . TYR A 1 260 ? 43.393 1.345 -56.464 1.00 65.50 260 TYR A N 1
ATOM 1933 C CA . TYR A 1 260 ? 42.865 2.171 -55.379 1.00 65.50 260 TYR A CA 1
ATOM 1934 C C . TYR A 1 260 ? 41.398 1.830 -55.103 1.00 65.50 260 TYR A C 1
ATOM 1936 O O . TYR A 1 260 ? 40.586 1.754 -56.026 1.00 65.50 260 TYR A O 1
ATOM 1944 N N . TYR A 1 261 ? 41.040 1.703 -53.824 1.00 65.19 261 TYR A N 1
ATOM 1945 C CA . TYR A 1 261 ? 39.670 1.435 -53.370 1.00 65.19 261 TYR A CA 1
ATOM 1946 C C . TYR A 1 261 ? 39.180 2.523 -52.410 1.00 65.19 261 TYR A C 1
ATOM 1948 O O . TYR A 1 261 ? 39.997 3.113 -51.697 1.00 65.19 261 TYR A O 1
ATOM 1956 N N . PRO A 1 262 ? 37.866 2.819 -52.379 1.00 65.62 262 PRO A N 1
ATOM 1957 C CA . PRO A 1 262 ? 37.321 3.786 -51.438 1.00 65.62 262 PRO A CA 1
ATOM 1958 C C . PRO A 1 262 ? 37.596 3.327 -50.005 1.00 65.62 262 PRO A C 1
ATOM 1960 O O . PRO A 1 262 ? 37.283 2.195 -49.634 1.00 65.62 262 PRO A O 1
ATOM 1963 N N . ALA A 1 263 ? 38.172 4.208 -49.196 1.00 61.22 263 ALA A N 1
ATOM 1964 C CA . ALA A 1 263 ? 38.420 3.948 -47.791 1.00 61.22 263 ALA A CA 1
ATOM 1965 C C . ALA A 1 263 ? 37.119 4.139 -47.003 1.00 61.22 263 ALA A C 1
ATOM 1967 O O . ALA A 1 263 ? 36.667 5.265 -46.785 1.00 61.22 263 ALA A O 1
ATOM 1968 N N . GLY A 1 264 ? 36.517 3.030 -46.581 1.00 61.69 264 GLY A N 1
ATOM 1969 C CA . GLY A 1 264 ? 35.471 3.020 -45.566 1.00 61.69 264 GLY A CA 1
ATOM 1970 C C . GLY A 1 264 ? 36.073 2.911 -44.165 1.00 61.69 264 GLY A C 1
ATOM 1971 O O . GLY A 1 264 ? 37.160 2.371 -43.973 1.00 61.69 264 GLY A O 1
ATOM 1972 N N . TYR A 1 265 ? 35.358 3.411 -43.167 1.00 55.47 265 TYR A N 1
ATOM 1973 C CA . TYR A 1 265 ? 35.638 3.158 -41.756 1.00 55.47 265 TYR A CA 1
ATOM 1974 C C . TYR A 1 265 ? 34.318 2.802 -41.070 1.00 55.47 265 TYR A C 1
ATOM 1976 O O . TYR A 1 265 ? 33.244 3.231 -41.501 1.00 55.47 265 TYR A O 1
ATOM 1984 N N . THR A 1 266 ? 34.377 2.058 -39.971 1.00 64.50 266 THR A N 1
ATOM 1985 C CA . THR A 1 266 ? 33.195 1.854 -39.130 1.00 64.50 266 THR A CA 1
ATOM 1986 C C . THR A 1 266 ? 32.800 3.184 -38.479 1.00 64.50 266 THR A C 1
ATOM 1988 O O . THR A 1 266 ? 33.654 3.953 -38.021 1.00 64.50 266 THR A O 1
ATOM 1991 N N . ARG A 1 267 ? 31.498 3.484 -38.458 1.00 67.88 267 ARG A N 1
ATOM 1992 C CA . ARG A 1 267 ? 30.911 4.592 -37.693 1.00 67.88 267 ARG A CA 1
ATOM 1993 C C . ARG A 1 267 ? 29.913 4.046 -36.687 1.00 67.88 267 ARG A C 1
ATOM 1995 O O . ARG A 1 267 ? 29.240 3.062 -36.958 1.00 67.88 267 ARG A O 1
ATOM 2002 N N . GLY A 1 268 ? 29.836 4.717 -35.541 1.00 68.50 268 GLY A N 1
ATOM 2003 C CA . GLY A 1 268 ? 29.144 4.206 -34.362 1.00 68.50 268 GLY A CA 1
ATOM 2004 C C . GLY A 1 268 ? 30.081 3.385 -33.477 1.00 68.50 268 GLY A C 1
ATOM 2005 O O . GLY A 1 268 ? 31.056 2.800 -33.944 1.00 68.50 268 GLY A O 1
ATOM 2006 N N . SER A 1 269 ? 29.812 3.391 -32.175 1.00 78.50 269 SER A N 1
ATOM 2007 C CA . SER A 1 269 ? 30.616 2.671 -31.184 1.00 78.50 269 SER A CA 1
ATOM 2008 C C . SER A 1 269 ? 30.110 1.249 -30.929 1.00 78.50 269 SER A C 1
ATOM 2010 O O . SER A 1 269 ? 30.820 0.463 -30.312 1.00 78.50 269 SER A O 1
ATOM 2012 N N . SER A 1 270 ? 28.889 0.922 -31.376 1.00 81.44 270 SER A N 1
ATOM 2013 C CA . SER A 1 270 ? 28.138 -0.287 -30.981 1.00 81.44 270 SER A CA 1
ATOM 2014 C C . SER A 1 270 ? 28.028 -0.470 -29.459 1.00 81.44 270 SER A C 1
ATOM 2016 O O . SER A 1 270 ? 27.740 -1.561 -28.975 1.00 81.44 270 SER A O 1
ATOM 2018 N N . LEU A 1 271 ? 28.289 0.592 -28.688 1.00 90.62 271 LEU A N 1
ATOM 2019 C CA . LEU A 1 271 ? 28.202 0.555 -27.237 1.00 90.62 271 LEU A CA 1
ATOM 2020 C C . LEU A 1 271 ? 26.748 0.766 -26.809 1.00 90.62 271 LEU A C 1
ATOM 2022 O O . LEU A 1 271 ? 26.072 1.613 -27.400 1.00 90.62 271 LEU A O 1
ATOM 2026 N N . PRO A 1 272 ? 26.283 0.063 -25.761 1.00 94.69 272 PRO A N 1
ATOM 2027 C CA . PRO A 1 272 ? 24.957 0.290 -25.214 1.00 94.69 272 PRO A CA 1
ATOM 2028 C C . PRO A 1 272 ? 24.763 1.749 -24.788 1.00 94.69 272 PRO A C 1
ATOM 2030 O O . PRO A 1 272 ? 25.593 2.306 -24.065 1.00 94.69 272 PRO A O 1
ATOM 2033 N N . HIS A 1 273 ? 23.656 2.365 -25.197 1.00 93.56 273 HIS A N 1
ATOM 2034 C CA . HIS A 1 273 ? 23.248 3.684 -24.719 1.00 93.56 273 HIS A CA 1
ATOM 2035 C C . HIS A 1 273 ? 22.222 3.558 -23.590 1.00 93.56 273 HIS A C 1
ATOM 2037 O O . HIS A 1 273 ? 21.489 2.574 -23.507 1.00 93.56 273 HIS A O 1
ATOM 2043 N N . ASN A 1 274 ? 22.154 4.568 -22.715 1.00 94.88 274 ASN A N 1
ATOM 2044 C CA . ASN A 1 274 ? 21.135 4.622 -21.667 1.00 94.88 274 ASN A CA 1
ATOM 2045 C C . ASN A 1 274 ? 19.735 4.634 -22.299 1.00 94.88 274 ASN A C 1
ATOM 2047 O O . ASN A 1 274 ? 19.463 5.458 -23.170 1.00 94.88 274 ASN A O 1
ATOM 2051 N N . ASN A 1 275 ? 18.863 3.747 -21.829 1.00 94.94 275 ASN A N 1
ATOM 2052 C CA . ASN A 1 275 ? 17.467 3.647 -22.253 1.00 94.94 275 ASN A CA 1
ATOM 2053 C C . ASN A 1 275 ? 16.490 4.054 -21.131 1.00 94.94 275 ASN A C 1
ATOM 2055 O O . ASN A 1 275 ? 15.275 3.961 -21.276 1.00 94.94 275 ASN A O 1
ATOM 2059 N N . MET A 1 276 ? 17.008 4.517 -19.987 1.00 94.06 276 MET A N 1
ATOM 2060 C CA . MET A 1 276 ? 16.184 4.983 -18.874 1.00 94.06 276 MET A CA 1
ATOM 2061 C C . MET A 1 276 ? 15.829 6.469 -19.051 1.00 94.06 276 MET A C 1
ATOM 2063 O O . MET A 1 276 ? 16.750 7.300 -19.037 1.00 94.06 276 MET A O 1
ATOM 2067 N N . PRO A 1 277 ? 14.535 6.841 -19.147 1.00 92.94 277 PRO A N 1
ATOM 2068 C CA . PRO A 1 277 ? 14.123 8.242 -19.048 1.00 92.94 277 PRO A CA 1
ATOM 2069 C C . PRO A 1 277 ? 14.440 8.786 -17.643 1.00 92.94 277 PRO A C 1
ATOM 2071 O O . PRO A 1 277 ? 14.638 7.988 -16.728 1.00 92.94 277 PRO A O 1
ATOM 2074 N N . PRO A 1 278 ? 14.479 10.112 -17.412 1.00 95.75 278 PRO A N 1
ATOM 2075 C CA . PRO A 1 278 ? 14.663 10.669 -16.070 1.00 95.75 278 PRO A CA 1
ATOM 2076 C C . PRO A 1 278 ? 13.669 10.077 -15.059 1.00 95.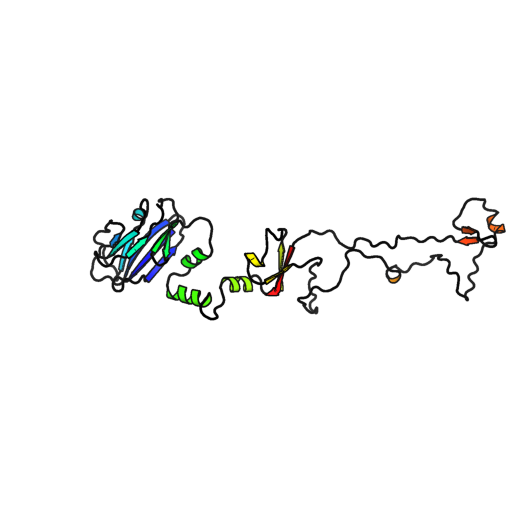75 278 PRO A C 1
ATOM 2078 O O . PRO A 1 278 ? 12.466 10.052 -15.310 1.00 95.75 278 PRO A O 1
ATOM 2081 N N . TYR A 1 279 ? 14.163 9.607 -13.910 1.00 93.31 279 TYR A N 1
ATOM 2082 C CA . TYR A 1 279 ? 13.343 8.899 -12.924 1.00 93.31 279 TYR A CA 1
ATOM 2083 C C . TYR A 1 279 ? 13.701 9.267 -11.483 1.00 93.31 279 TYR A C 1
ATOM 2085 O O . TYR A 1 279 ? 14.804 9.720 -11.178 1.00 93.31 279 TYR A O 1
ATOM 2093 N N . LYS A 1 280 ? 12.750 9.024 -10.574 1.00 94.06 280 LYS A N 1
ATOM 2094 C CA . LYS A 1 280 ? 12.949 9.100 -9.125 1.00 94.06 280 LYS A CA 1
ATOM 2095 C C . LYS A 1 280 ? 12.899 7.698 -8.535 1.00 94.06 280 LYS A C 1
ATOM 2097 O O . LYS A 1 280 ? 11.937 6.968 -8.753 1.00 94.06 280 LYS A O 1
ATOM 2102 N N . VAL A 1 281 ? 13.915 7.341 -7.754 1.00 94.12 281 VAL A N 1
ATOM 2103 C CA . VAL A 1 281 ? 13.936 6.064 -7.034 1.00 94.12 281 VAL A CA 1
ATOM 2104 C C . VAL A 1 281 ? 12.973 6.135 -5.852 1.00 94.12 281 VAL A C 1
ATOM 2106 O O . VAL A 1 281 ? 13.083 7.013 -4.996 1.00 94.12 281 VAL A O 1
ATOM 2109 N N . VAL A 1 282 ? 12.027 5.201 -5.818 1.00 96.19 282 VAL A N 1
ATOM 2110 C CA . VAL A 1 282 ? 11.042 5.025 -4.746 1.00 96.19 282 VAL A CA 1
ATOM 2111 C C . VAL A 1 282 ? 10.936 3.546 -4.396 1.00 96.19 282 VAL A C 1
ATOM 2113 O O . VAL A 1 282 ? 11.273 2.686 -5.210 1.00 96.19 282 VAL A O 1
ATOM 2116 N N . ASN A 1 283 ? 10.451 3.243 -3.195 1.00 96.50 283 ASN A N 1
ATOM 2117 C CA . ASN A 1 283 ? 10.084 1.879 -2.838 1.00 96.50 283 ASN A CA 1
ATOM 2118 C C . ASN A 1 283 ? 8.664 1.596 -3.330 1.00 96.50 283 ASN A C 1
ATOM 2120 O O . ASN A 1 283 ? 7.748 2.375 -3.055 1.00 96.50 283 ASN A O 1
ATOM 2124 N N . ILE A 1 284 ? 8.496 0.478 -4.035 1.00 96.25 284 ILE A N 1
ATOM 2125 C CA . ILE A 1 284 ? 7.211 0.008 -4.551 1.00 96.25 284 ILE A CA 1
ATOM 2126 C C . ILE A 1 284 ? 6.894 -1.316 -3.861 1.00 96.25 284 ILE A C 1
ATOM 2128 O O . ILE A 1 284 ? 7.641 -2.283 -3.994 1.00 96.25 284 ILE A O 1
ATOM 2132 N N . TRP A 1 285 ? 5.807 -1.347 -3.103 1.00 96.31 285 TRP A N 1
ATOM 2133 C CA . TRP A 1 285 ? 5.337 -2.520 -2.376 1.00 96.31 285 TRP A CA 1
ATOM 2134 C C . TRP A 1 285 ? 4.071 -3.065 -3.017 1.00 96.31 285 TRP A C 1
ATOM 2136 O O . TRP A 1 285 ? 3.179 -2.294 -3.349 1.00 96.31 285 TRP A O 1
ATOM 2146 N N . GLU A 1 286 ? 3.979 -4.383 -3.126 1.00 95.19 286 GLU A N 1
ATOM 2147 C CA . GLU A 1 286 ? 2.812 -5.109 -3.619 1.00 95.19 286 GLU A CA 1
ATOM 2148 C C . GLU A 1 286 ? 2.282 -6.034 -2.530 1.00 95.19 286 GLU A C 1
ATOM 2150 O O . GLU A 1 286 ? 3.053 -6.773 -1.910 1.00 95.19 286 GLU A O 1
ATOM 2155 N N . ARG A 1 287 ? 0.971 -6.017 -2.298 1.00 94.94 287 ARG A N 1
ATOM 2156 C CA . ARG A 1 287 ? 0.343 -6.925 -1.340 1.00 94.94 287 ARG A CA 1
ATOM 2157 C C . ARG A 1 287 ? 0.134 -8.305 -1.953 1.00 94.94 287 ARG A C 1
ATOM 2159 O O . ARG A 1 287 ? -0.557 -8.427 -2.957 1.00 94.94 287 ARG A O 1
ATOM 2166 N N . VAL A 1 288 ? 0.642 -9.345 -1.297 1.00 93.19 288 VAL A N 1
ATOM 2167 C CA . VAL A 1 288 ? 0.522 -10.742 -1.747 1.00 93.19 288 VAL A CA 1
ATOM 2168 C C . VAL A 1 288 ? -0.436 -11.585 -0.897 1.00 93.19 288 VAL A C 1
ATOM 2170 O O . VAL A 1 288 ? -0.945 -12.584 -1.393 1.00 93.19 288 VAL A O 1
ATOM 2173 N N . SER A 1 289 ? -0.709 -11.203 0.359 1.00 85.94 289 SER A N 1
ATOM 2174 C CA . SER A 1 289 ? -1.802 -11.761 1.188 1.00 85.94 289 SER A CA 1
ATOM 2175 C C . SER A 1 289 ? -2.254 -10.815 2.295 1.00 85.94 289 SER A C 1
ATOM 2177 O O . SER A 1 289 ? -1.547 -9.823 2.585 1.00 85.94 289 SER A O 1
#